Protein AF-A0A933AFN7-F1 (afdb_monomer)

Solvent-accessible surface area (backbone atoms only — not comparable to full-atom values): 13916 Å² total; per-residue (Å²): 137,84,86,84,88,81,89,85,80,85,85,84,83,84,82,80,85,86,78,83,84,84,87,84,83,85,86,87,84,86,86,87,83,84,88,80,88,85,84,89,87,86,82,87,82,95,72,94,73,87,73,77,78,77,82,65,82,78,75,71,77,79,76,74,72,55,38,38,39,37,36,29,32,80,85,44,84,63,39,59,57,43,44,66,72,29,51,50,50,30,42,58,68,83,62,49,88,61,58,75,46,81,44,48,41,75,41,67,70,45,34,56,50,49,53,51,54,38,38,73,68,50,50,75,73,43,57,80,88,39,31,74,84,60,33,71,88,77,50,58,26,38,38,37,40,55,60,100,26,39,38,38,39,32,32,53,61,54,38,63,58,54,38,51,59,59,68,49,93,80,68,56,65,34,35,39,39,37,18,76,57,80,71,80,81,63,62,46,36,35,40,35,61,86,48,75,67,69,46,77,41,52,56,86,56,52,63,70,59,53,52,52,51,52,65,63,66,108

pLDDT: mean 73.27, std 20.33, range [34.03, 97.94]

Structure (mmCIF, N/CA/C/O backbone):
data_AF-A0A933AFN7-F1
#
_entry.id   AF-A0A933AFN7-F1
#
loop_
_atom_site.group_PDB
_atom_site.id
_atom_site.type_symbol
_atom_site.label_atom_id
_atom_site.label_alt_id
_atom_site.label_comp_id
_atom_site.label_asym_id
_atom_site.label_entity_id
_atom_site.label_seq_id
_atom_site.pdbx_PDB_ins_code
_atom_site.Cartn_x
_atom_site.Cartn_y
_atom_site.Cartn_z
_atom_site.occupancy
_atom_site.B_iso_or_equiv
_atom_site.auth_seq_id
_atom_site.auth_comp_id
_atom_site.auth_asym_id
_atom_site.auth_atom_id
_atom_site.pdbx_PDB_model_num
ATOM 1 N N . MET A 1 1 ? 37.008 -36.004 -25.591 1.00 47.09 1 MET A N 1
ATOM 2 C CA . MET A 1 1 ? 36.179 -34.997 -26.290 1.00 47.09 1 MET A CA 1
ATOM 3 C C . MET A 1 1 ? 36.196 -33.723 -25.454 1.00 47.09 1 MET A C 1
ATOM 5 O O . MET A 1 1 ? 35.930 -33.845 -24.265 1.00 47.09 1 MET A O 1
ATOM 9 N N . PRO A 1 2 ? 36.615 -32.569 -26.001 1.00 54.00 2 PRO A N 1
ATOM 10 C CA . PRO A 1 2 ? 36.824 -31.339 -25.232 1.00 54.00 2 PRO A CA 1
ATOM 11 C C . PRO A 1 2 ? 35.529 -30.531 -25.026 1.00 54.00 2 PRO A C 1
ATOM 13 O O . PRO A 1 2 ? 34.664 -30.506 -25.900 1.00 54.00 2 PRO A O 1
ATOM 16 N N . GLU A 1 3 ? 35.430 -29.858 -23.875 1.00 45.50 3 GLU A N 1
ATOM 17 C CA . GLU A 1 3 ? 34.427 -28.829 -23.557 1.00 45.50 3 GLU A CA 1
ATOM 18 C C . GLU A 1 3 ? 34.515 -27.618 -24.502 1.00 45.50 3 GLU A C 1
ATOM 20 O O . GLU A 1 3 ? 35.624 -27.165 -24.807 1.00 45.50 3 GLU A O 1
ATOM 25 N N . PRO A 1 4 ? 33.387 -26.969 -24.837 1.00 64.94 4 PRO A N 1
ATOM 26 C CA . PRO A 1 4 ? 33.406 -25.597 -25.311 1.00 64.94 4 PRO A CA 1
ATOM 27 C C . PRO A 1 4 ? 33.069 -24.611 -24.180 1.00 64.94 4 PRO A C 1
ATOM 29 O O . PRO A 1 4 ? 31.928 -24.483 -23.740 1.00 64.94 4 PRO A O 1
ATOM 32 N N . ARG A 1 5 ? 34.087 -23.844 -23.769 1.00 54.47 5 ARG A N 1
ATOM 33 C CA . ARG A 1 5 ? 33.931 -22.549 -23.090 1.00 54.47 5 ARG A CA 1
ATOM 34 C C . ARG A 1 5 ? 33.386 -21.532 -24.093 1.00 54.47 5 ARG A C 1
ATOM 36 O O . ARG A 1 5 ? 34.030 -21.271 -25.106 1.00 54.47 5 ARG A O 1
ATOM 43 N N . GLY A 1 6 ? 32.245 -20.922 -23.787 1.00 49.53 6 GLY A N 1
ATOM 44 C CA . GLY A 1 6 ? 31.663 -19.826 -24.564 1.00 49.53 6 GLY A CA 1
ATOM 45 C C . GLY A 1 6 ? 31.439 -18.595 -23.696 1.00 49.53 6 GLY A C 1
ATOM 46 O O . GLY A 1 6 ? 30.391 -18.446 -23.076 1.00 49.53 6 GLY A O 1
ATOM 47 N N . HIS A 1 7 ? 32.431 -17.707 -23.652 1.00 45.12 7 HIS A N 1
ATOM 48 C CA . HIS A 1 7 ? 32.288 -16.352 -23.130 1.00 45.12 7 HIS A CA 1
ATOM 49 C C . HIS A 1 7 ? 31.538 -15.487 -24.154 1.00 45.12 7 HIS A C 1
ATOM 51 O O . HIS A 1 7 ? 32.069 -15.235 -25.230 1.00 45.12 7 HIS A O 1
ATOM 57 N N . HIS A 1 8 ? 30.372 -14.942 -23.800 1.00 49.88 8 HIS A N 1
ATOM 58 C CA . HIS A 1 8 ? 29.826 -13.770 -24.490 1.00 49.88 8 HIS A CA 1
ATOM 59 C C . HIS A 1 8 ? 29.463 -12.681 -23.484 1.00 49.88 8 HIS A C 1
ATOM 61 O O . HIS A 1 8 ? 28.444 -12.710 -22.799 1.00 49.88 8 HIS A O 1
ATOM 67 N N . ARG A 1 9 ? 30.373 -11.709 -23.396 1.00 43.19 9 ARG A N 1
ATOM 68 C CA . ARG A 1 9 ? 30.245 -10.464 -22.649 1.00 43.19 9 ARG A CA 1
ATOM 69 C C . ARG A 1 9 ? 29.801 -9.35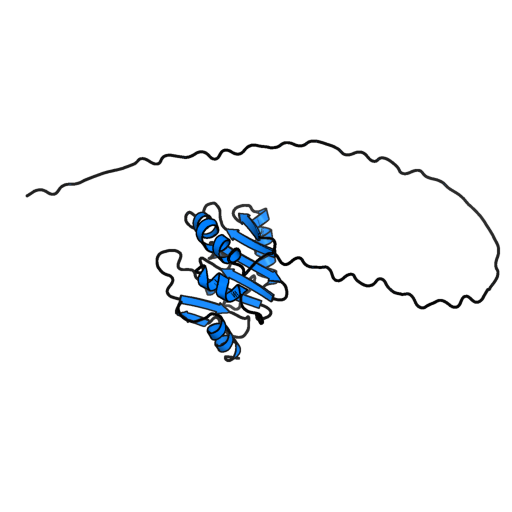8 -23.610 1.00 43.19 9 ARG A C 1
ATOM 71 O O . ARG A 1 9 ? 30.427 -9.166 -24.643 1.00 43.19 9 ARG A O 1
ATOM 78 N N . ALA A 1 10 ? 28.809 -8.597 -23.149 1.00 44.41 10 ALA A N 1
ATOM 79 C CA . ALA A 1 10 ? 28.455 -7.220 -23.502 1.00 44.41 10 ALA A CA 1
ATOM 80 C C . ALA A 1 10 ? 27.879 -6.916 -24.897 1.00 44.41 10 ALA A C 1
ATOM 82 O O . ALA A 1 10 ? 28.557 -7.021 -25.907 1.00 44.41 10 ALA A O 1
ATOM 83 N N . GLN A 1 11 ? 26.688 -6.306 -24.892 1.00 45.75 11 GLN A N 1
ATOM 84 C CA . GLN A 1 11 ? 26.502 -4.933 -25.380 1.00 45.75 11 GLN A CA 1
ATOM 85 C C . GLN A 1 11 ? 25.247 -4.317 -24.735 1.00 45.75 11 GLN A C 1
ATOM 87 O O . GLN A 1 11 ? 24.115 -4.608 -25.109 1.00 45.75 11 GLN A O 1
ATOM 92 N N . ARG A 1 12 ? 25.453 -3.455 -23.731 1.00 42.41 12 ARG A N 1
ATOM 93 C CA . ARG A 1 12 ? 24.415 -2.571 -23.182 1.00 42.41 12 ARG A CA 1
ATOM 94 C C . ARG A 1 12 ? 24.340 -1.327 -24.070 1.00 42.41 12 ARG A C 1
ATOM 96 O O . ARG A 1 12 ? 25.269 -0.525 -24.067 1.00 42.41 12 ARG A O 1
ATOM 103 N N . LYS A 1 13 ? 23.247 -1.154 -24.818 1.00 47.12 13 LYS A N 1
ATOM 104 C CA . LYS A 1 13 ? 22.911 0.133 -25.443 1.00 47.12 13 LYS A CA 1
ATOM 105 C C . LYS A 1 13 ? 22.298 1.037 -24.374 1.00 47.12 13 LYS A C 1
ATOM 107 O O . LYS A 1 13 ? 21.210 0.769 -23.879 1.00 47.12 13 LYS A O 1
ATOM 112 N N . ALA A 1 14 ? 23.031 2.080 -23.997 1.00 39.72 14 ALA A N 1
ATOM 113 C CA . ALA A 1 14 ? 22.558 3.130 -23.109 1.00 39.72 14 ALA A CA 1
ATOM 114 C C . ALA A 1 14 ? 21.683 4.117 -23.897 1.00 39.72 14 ALA A C 1
ATOM 116 O O . ALA A 1 14 ? 22.186 4.920 -24.683 1.00 39.72 14 ALA A O 1
ATOM 117 N N . SER A 1 15 ? 20.372 4.054 -23.685 1.00 49.81 15 SER A N 1
ATOM 118 C CA . SER A 1 15 ? 19.413 5.051 -24.164 1.00 49.81 15 SER A CA 1
ATOM 119 C C . SER A 1 15 ? 19.421 6.240 -23.201 1.00 49.81 15 SER A C 1
ATOM 121 O O . SER A 1 15 ? 19.072 6.100 -22.032 1.00 49.81 15 SER A O 1
ATOM 123 N N . ARG A 1 16 ? 19.856 7.412 -23.668 1.00 53.62 16 ARG A N 1
ATOM 124 C CA . ARG A 1 16 ? 19.818 8.666 -22.896 1.00 53.62 16 ARG A CA 1
ATOM 125 C C . ARG A 1 16 ? 18.377 9.199 -22.813 1.00 53.62 16 ARG A C 1
ATOM 127 O O . ARG A 1 16 ? 17.727 9.255 -23.856 1.00 53.62 16 ARG A O 1
ATOM 134 N N . PRO A 1 17 ? 17.886 9.660 -21.648 1.00 50.66 17 PRO A N 1
ATOM 135 C CA . PRO A 1 17 ? 16.580 10.300 -21.565 1.00 50.66 17 PRO A CA 1
ATOM 136 C C . PRO A 1 17 ? 16.632 11.767 -22.023 1.00 50.66 17 PRO A C 1
ATOM 138 O O . PRO A 1 17 ? 17.478 12.560 -21.606 1.00 50.66 17 PRO A O 1
ATOM 141 N N . PHE A 1 18 ? 15.687 12.108 -22.895 1.00 45.88 18 PHE A N 1
ATOM 142 C CA . PHE A 1 18 ? 15.454 13.424 -23.480 1.00 45.88 18 P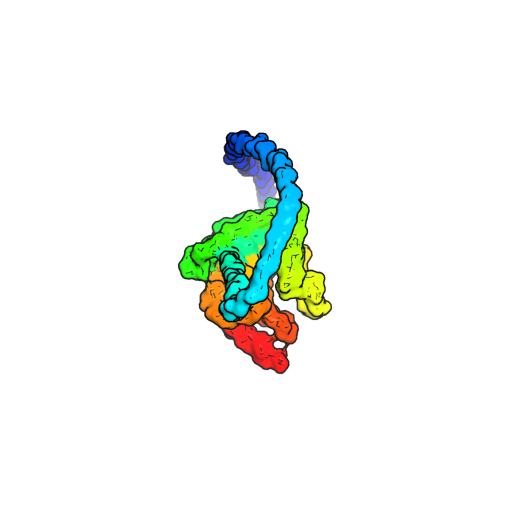HE A CA 1
ATOM 143 C C . PHE A 1 18 ? 14.559 14.256 -22.549 1.00 45.88 18 PHE A C 1
ATOM 145 O O . PHE A 1 18 ? 13.337 14.206 -22.642 1.00 45.88 18 PHE A O 1
ATOM 152 N N . TRP A 1 19 ? 15.158 15.019 -21.633 1.00 44.53 19 TRP A N 1
ATOM 153 C CA . TRP A 1 19 ? 14.429 15.983 -20.802 1.00 44.53 19 TRP A CA 1
ATOM 154 C C . TRP A 1 19 ? 14.509 17.378 -21.429 1.00 44.53 19 TRP A C 1
ATOM 156 O O . TRP A 1 19 ? 15.542 18.047 -21.361 1.00 44.53 19 TRP A O 1
ATOM 166 N N . LYS A 1 20 ? 13.409 17.838 -22.036 1.00 48.28 20 LYS A N 1
ATOM 167 C CA . LYS A 1 20 ? 13.226 19.253 -22.380 1.00 48.28 20 LYS A CA 1
ATOM 168 C C . LYS A 1 20 ? 12.843 20.029 -21.119 1.00 48.28 20 LYS A C 1
ATOM 170 O O . LYS A 1 20 ? 11.804 19.782 -20.518 1.00 48.28 20 LYS A O 1
ATOM 175 N N . ARG A 1 21 ? 13.694 20.987 -20.748 1.00 43.69 21 ARG A N 1
ATOM 176 C CA . ARG A 1 21 ? 13.416 22.041 -19.766 1.00 43.69 21 ARG A CA 1
ATOM 177 C C . ARG A 1 21 ? 12.426 23.041 -20.371 1.00 43.69 21 ARG A C 1
ATOM 179 O O . ARG A 1 21 ? 12.723 23.607 -21.420 1.00 43.69 21 ARG A O 1
ATOM 186 N N . ALA A 1 22 ? 11.309 23.296 -19.698 1.00 43.97 22 ALA A N 1
ATOM 187 C CA . ALA A 1 22 ? 10.492 24.482 -19.931 1.00 43.97 22 ALA A CA 1
ATOM 188 C C . ALA A 1 22 ? 10.731 25.464 -18.778 1.00 43.97 22 ALA A C 1
ATOM 190 O O . ALA A 1 22 ? 10.406 25.193 -17.626 1.00 43.97 22 ALA A O 1
ATOM 191 N N . LEU A 1 23 ? 11.376 26.578 -19.116 1.00 42.16 23 LEU A N 1
ATOM 192 C CA . LEU A 1 23 ? 11.550 27.760 -18.283 1.00 42.16 23 LEU A CA 1
ATOM 193 C C . LEU A 1 23 ? 10.314 28.643 -18.510 1.00 42.16 23 LEU A C 1
ATOM 195 O O . LEU A 1 23 ? 10.061 29.010 -19.657 1.00 42.16 23 LEU A O 1
ATOM 199 N N . VAL A 1 24 ? 9.587 29.035 -17.465 1.00 42.03 24 VAL A N 1
ATOM 200 C CA . VAL A 1 24 ? 8.684 30.195 -17.536 1.00 42.03 24 VAL A CA 1
ATOM 201 C C . VAL A 1 24 ? 8.998 31.123 -16.369 1.00 42.03 24 VAL A C 1
ATOM 203 O O . VAL A 1 24 ? 9.059 30.715 -15.212 1.00 42.03 24 VAL A O 1
ATOM 206 N N . ARG A 1 25 ? 9.293 32.367 -16.744 1.00 41.56 25 ARG A N 1
ATOM 207 C CA . ARG A 1 25 ? 9.625 33.526 -15.914 1.00 41.56 25 ARG A CA 1
ATOM 208 C C . ARG A 1 25 ? 8.358 34.310 -15.559 1.00 41.56 25 ARG A C 1
ATOM 210 O O . ARG A 1 25 ? 7.460 34.397 -16.387 1.00 41.56 25 ARG A O 1
ATOM 217 N N . GLY A 1 26 ? 8.436 35.036 -14.441 1.00 34.28 26 GLY A N 1
ATOM 218 C CA . GLY A 1 26 ? 7.694 36.279 -14.181 1.00 34.28 26 GLY A CA 1
ATOM 219 C C . GLY A 1 26 ? 6.438 36.086 -13.328 1.00 34.28 26 GLY A C 1
ATOM 220 O O . GLY A 1 26 ? 5.701 35.138 -13.530 1.00 34.28 26 GLY A O 1
ATOM 221 N N . GLY A 1 27 ? 6.124 36.924 -12.347 1.00 34.81 27 GLY A N 1
ATOM 222 C CA . GLY A 1 27 ? 6.766 38.134 -11.851 1.00 34.81 27 GLY A CA 1
ATOM 223 C C . GLY A 1 27 ? 6.114 38.512 -10.516 1.00 34.81 27 GLY A C 1
ATOM 224 O O . GLY A 1 27 ? 4.956 38.184 -10.272 1.00 34.81 27 GLY A O 1
ATOM 225 N N . ALA A 1 28 ? 6.877 39.165 -9.646 1.00 40.78 28 ALA A N 1
ATOM 226 C CA . ALA A 1 28 ? 6.403 39.700 -8.378 1.00 40.78 28 ALA A CA 1
ATOM 227 C C . ALA A 1 28 ? 6.419 41.227 -8.456 1.00 40.78 28 ALA A C 1
ATOM 229 O O . ALA A 1 28 ? 7.463 41.799 -8.761 1.00 40.78 28 ALA A O 1
ATOM 230 N N . ALA A 1 29 ? 5.284 41.863 -8.171 1.00 43.09 29 ALA A N 1
ATOM 231 C CA . ALA A 1 29 ? 5.200 43.221 -7.641 1.00 43.09 29 ALA A CA 1
ATOM 232 C C . ALA A 1 29 ? 3.741 43.522 -7.279 1.00 43.09 29 ALA A C 1
ATOM 234 O O . ALA A 1 29 ? 2.924 43.708 -8.170 1.00 43.09 29 ALA A O 1
ATOM 235 N N . PHE A 1 30 ? 3.431 43.629 -5.988 1.00 39.97 30 PHE A N 1
ATOM 236 C CA . PHE A 1 30 ? 2.368 44.522 -5.531 1.00 39.97 30 PHE A CA 1
ATOM 237 C C . PHE A 1 30 ? 2.845 45.230 -4.266 1.00 39.97 30 PHE A C 1
ATOM 239 O O . PHE A 1 30 ? 2.963 44.649 -3.190 1.00 39.97 30 PHE A O 1
ATOM 246 N N . LEU A 1 31 ? 3.192 46.498 -4.473 1.00 44.88 31 LEU A N 1
ATOM 247 C CA . LEU A 1 31 ? 3.443 47.520 -3.473 1.00 44.88 31 LEU A CA 1
ATOM 248 C C . LEU A 1 31 ? 2.107 48.246 -3.265 1.00 44.88 31 LEU A C 1
ATOM 250 O O . LEU A 1 31 ? 1.508 48.685 -4.246 1.00 44.88 31 LEU A O 1
ATOM 254 N N . GLY A 1 32 ? 1.632 48.386 -2.030 1.00 35.25 32 GLY A N 1
ATOM 255 C CA . GLY A 1 32 ? 0.422 49.167 -1.778 1.00 35.25 32 GLY A CA 1
ATOM 256 C C . GLY A 1 32 ? -0.086 49.059 -0.350 1.00 35.25 32 GLY A C 1
ATOM 257 O O . GLY A 1 32 ? -1.037 48.333 -0.092 1.00 35.25 32 GLY A O 1
ATOM 258 N N . ILE A 1 33 ? 0.519 49.807 0.572 1.00 41.78 33 ILE A N 1
ATOM 259 C CA . ILE A 1 33 ? -0.134 50.173 1.833 1.00 41.78 33 ILE A CA 1
ATOM 260 C C . ILE A 1 33 ? -0.147 51.697 1.886 1.00 41.78 33 ILE A C 1
ATOM 262 O O . ILE A 1 33 ? 0.897 52.332 2.027 1.00 41.78 33 ILE A O 1
ATOM 266 N N . ALA A 1 34 ? -1.339 52.267 1.729 1.00 43.94 34 ALA A N 1
ATOM 267 C CA . ALA A 1 34 ? -1.622 53.663 2.011 1.00 43.94 34 ALA A CA 1
ATOM 268 C C . ALA A 1 34 ? -2.183 53.778 3.433 1.00 43.94 34 ALA A C 1
ATOM 270 O O . ALA A 1 34 ? -3.091 53.048 3.825 1.00 43.94 34 ALA A O 1
ATOM 271 N N . VAL A 1 35 ? -1.612 54.710 4.188 1.00 45.50 35 VAL A N 1
ATOM 272 C CA . VAL A 1 35 ? -2.083 55.175 5.492 1.00 45.50 35 VAL A CA 1
ATOM 273 C C . VAL A 1 35 ? -3.162 56.230 5.262 1.00 45.50 35 VAL A C 1
ATOM 275 O O . VAL A 1 35 ? -2.919 57.181 4.523 1.00 45.50 35 VAL A O 1
ATOM 278 N N . VAL A 1 36 ? -4.304 56.124 5.945 1.00 50.50 36 VAL A N 1
ATOM 279 C CA . VAL A 1 36 ? -5.173 57.279 6.216 1.00 50.50 36 VAL A CA 1
ATOM 280 C C . VAL A 1 36 ? -5.600 57.242 7.679 1.00 50.50 36 VAL A C 1
ATOM 282 O O . VAL A 1 36 ? -6.240 56.302 8.144 1.00 50.50 36 VAL A O 1
ATOM 285 N N . ALA A 1 37 ? -5.193 58.288 8.391 1.00 47.12 37 ALA A N 1
ATOM 286 C CA . ALA A 1 37 ? -5.642 58.649 9.723 1.00 47.12 37 ALA A CA 1
ATOM 287 C C . ALA A 1 37 ? -7.025 59.323 9.668 1.00 47.12 37 ALA A C 1
ATOM 289 O O . ALA A 1 37 ? -7.336 60.024 8.707 1.00 47.12 37 ALA A O 1
ATOM 290 N N . GLY A 1 38 ? -7.817 59.186 10.731 1.00 36.97 38 GLY A N 1
ATOM 291 C CA . GLY A 1 38 ? -9.060 59.938 10.907 1.00 36.97 38 GLY A CA 1
ATOM 292 C C . GLY A 1 38 ? -9.623 59.771 12.314 1.00 36.97 38 GLY A C 1
ATOM 293 O O . GLY A 1 38 ? -10.076 58.696 12.685 1.00 36.97 38 GLY A O 1
ATOM 294 N N . LEU A 1 39 ? -9.528 60.841 13.097 1.00 47.72 39 LEU A N 1
ATOM 295 C CA . LEU A 1 39 ? -9.905 60.969 14.503 1.00 47.72 39 LEU A CA 1
ATOM 296 C C . LEU A 1 39 ? -11.391 61.380 14.681 1.00 47.72 39 LEU A C 1
ATOM 298 O O . LEU A 1 39 ? -11.913 62.137 13.872 1.00 47.72 39 LEU A O 1
ATOM 302 N N . ILE A 1 40 ? -11.945 61.029 15.857 1.00 47.25 40 ILE A N 1
ATOM 303 C CA . ILE A 1 40 ? -12.831 61.843 16.735 1.00 47.25 40 ILE A CA 1
ATOM 304 C C . ILE A 1 40 ? -14.388 61.828 16.563 1.00 47.25 40 ILE A C 1
ATOM 306 O O . ILE A 1 40 ? -14.951 62.329 15.602 1.00 47.25 40 ILE A O 1
ATOM 310 N N . TRP A 1 41 ? -15.017 61.393 17.679 1.00 40.06 41 TRP A N 1
ATOM 311 C CA . TRP A 1 41 ? -16.230 61.841 18.421 1.00 40.06 41 TRP A CA 1
ATOM 312 C C . TRP A 1 41 ? -17.696 61.436 18.134 1.00 40.06 41 TRP A C 1
ATOM 314 O O . TRP A 1 41 ? -18.248 61.650 17.066 1.00 40.06 41 TRP A O 1
ATOM 324 N N . ALA A 1 42 ? -18.323 61.119 19.286 1.00 42.47 42 ALA A N 1
ATOM 325 C CA . ALA A 1 42 ? -19.655 61.468 19.809 1.00 42.47 42 ALA A CA 1
ATOM 326 C C . ALA A 1 42 ? -20.933 60.735 19.369 1.00 42.47 42 ALA A C 1
ATOM 328 O O . ALA A 1 42 ? -21.313 60.707 18.210 1.00 42.47 42 ALA A O 1
ATOM 329 N N . GLY A 1 43 ? -21.696 60.335 20.401 1.00 34.03 43 GLY A N 1
ATOM 330 C CA . GLY A 1 43 ? -23.161 60.404 20.385 1.00 34.03 43 GLY A CA 1
ATOM 331 C C . GLY A 1 43 ? -23.903 59.067 20.449 1.00 34.03 43 GLY A C 1
ATOM 332 O O . GLY A 1 43 ? -24.059 58.385 19.450 1.00 34.03 43 GLY A O 1
ATOM 333 N N . ARG A 1 44 ? -24.427 58.736 21.636 1.00 43.00 44 ARG A N 1
ATOM 334 C CA . ARG A 1 44 ? -25.444 57.690 21.910 1.00 43.00 44 ARG A CA 1
ATOM 335 C C . ARG A 1 44 ? -26.746 57.972 21.116 1.00 43.00 44 ARG A C 1
ATOM 337 O O . ARG A 1 44 ? -27.038 59.148 20.915 1.00 43.00 44 ARG A O 1
ATOM 344 N N . PRO A 1 45 ? -27.592 56.969 20.788 1.00 52.78 45 PRO A N 1
ATOM 345 C CA . PRO A 1 45 ? -28.488 56.413 21.806 1.00 52.78 45 PRO A CA 1
ATOM 346 C C . PRO A 1 45 ? -28.710 54.890 21.743 1.00 52.78 45 PRO A C 1
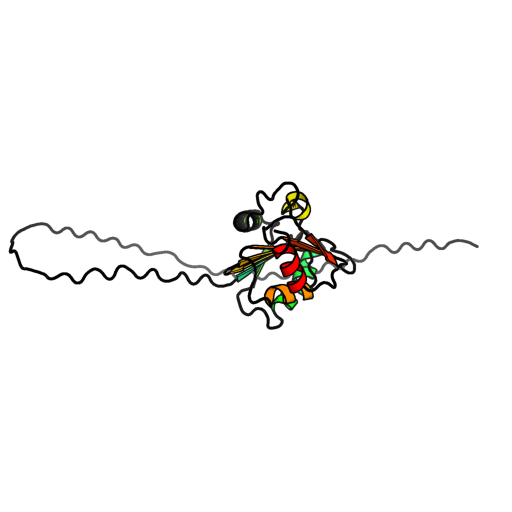ATOM 348 O O . PRO A 1 45 ? -28.371 54.192 20.798 1.00 52.78 45 PRO A O 1
ATOM 351 N N . ARG A 1 46 ? -29.276 54.402 22.848 1.00 54.50 46 ARG A N 1
ATOM 352 C CA . ARG A 1 46 ? -29.721 53.038 23.134 1.00 54.50 46 ARG A CA 1
ATOM 353 C C . ARG A 1 46 ? -30.954 52.733 22.266 1.00 54.50 46 ARG A C 1
ATOM 355 O O . ARG A 1 46 ? -31.981 53.371 22.465 1.00 54.50 46 ARG A O 1
ATOM 362 N N . GLY A 1 47 ? -30.830 51.788 21.337 1.00 40.19 47 GLY A N 1
ATOM 363 C CA . GLY A 1 47 ? -31.929 51.209 20.564 1.00 40.19 47 GLY A CA 1
ATOM 364 C C . GLY A 1 47 ? -31.828 49.687 20.617 1.00 40.19 47 GLY A C 1
ATOM 365 O O . GLY A 1 47 ? -30.740 49.137 20.461 1.00 40.19 47 GLY A O 1
ATOM 366 N N . GLU A 1 48 ? -32.936 49.035 20.949 1.00 52.59 48 GLU A N 1
ATOM 367 C CA . GLU A 1 48 ? -33.120 47.586 20.911 1.00 52.59 48 GLU A CA 1
ATOM 368 C C . GLU A 1 48 ? -32.864 47.046 19.500 1.00 52.59 48 GLU A C 1
ATOM 370 O O . GLU A 1 48 ? -33.676 47.249 18.606 1.00 52.59 48 GLU A O 1
ATOM 375 N N . ASP A 1 49 ? -31.751 46.332 19.326 1.00 43.06 49 ASP A N 1
ATOM 376 C CA . ASP A 1 49 ? -31.513 45.482 18.162 1.00 43.06 49 ASP A CA 1
ATOM 377 C C . ASP A 1 49 ? -31.643 44.020 18.590 1.00 43.06 49 ASP A C 1
ATOM 379 O O . ASP A 1 49 ? -30.797 43.452 19.293 1.00 43.06 49 ASP A O 1
ATOM 383 N N . THR A 1 50 ? -32.736 43.400 18.157 1.00 49.31 50 THR A N 1
ATOM 384 C CA . THR A 1 50 ? -32.915 41.951 18.130 1.00 49.31 50 THR A CA 1
ATOM 385 C C . THR A 1 50 ? -31.851 41.346 17.218 1.00 49.31 50 THR A C 1
ATOM 387 O O . THR A 1 50 ? -32.016 41.301 16.000 1.00 49.31 50 THR A O 1
ATOM 390 N N . ARG A 1 51 ? -30.739 40.891 17.802 1.00 44.28 51 ARG A N 1
ATOM 391 C CA . ARG A 1 51 ? -29.720 40.107 17.096 1.00 44.28 51 ARG A CA 1
ATOM 392 C C . ARG A 1 51 ? -30.341 38.791 16.612 1.00 44.28 51 ARG A C 1
ATOM 394 O O . ARG A 1 51 ? -30.791 38.012 17.456 1.00 44.28 51 ARG A O 1
ATOM 401 N N . PRO A 1 52 ? -30.333 38.483 15.304 1.00 47.66 52 PRO A N 1
ATOM 402 C CA . PRO A 1 52 ? -30.373 37.097 14.876 1.00 47.66 52 PRO A CA 1
ATOM 403 C C . PRO A 1 52 ? -29.105 36.439 15.421 1.00 47.66 52 PRO A C 1
ATOM 405 O O . PRO A 1 52 ? -28.009 36.968 15.244 1.00 47.66 52 PRO A O 1
ATOM 408 N N . LEU A 1 53 ? -29.272 35.328 16.135 1.00 57.38 53 LEU A N 1
ATOM 409 C CA . LEU A 1 53 ? -28.165 34.485 16.563 1.00 57.38 53 LEU A CA 1
ATOM 410 C C . LEU A 1 53 ? -27.282 34.182 15.355 1.00 57.38 53 LEU A C 1
ATOM 412 O O . LEU A 1 53 ? -27.771 33.749 14.310 1.00 57.38 53 LEU A O 1
ATOM 416 N N . ASP A 1 54 ? -25.998 34.457 15.538 1.00 43.75 54 ASP A N 1
ATOM 417 C CA . ASP A 1 54 ? -24.924 34.220 14.597 1.00 43.75 54 ASP A CA 1
ATOM 418 C C . ASP A 1 54 ? -25.095 32.864 13.903 1.00 43.75 54 ASP A C 1
ATOM 420 O O . ASP A 1 54 ? -24.966 31.799 14.515 1.00 43.75 54 ASP A O 1
ATOM 424 N N . ALA A 1 55 ? -25.344 32.901 12.593 1.00 51.97 55 ALA A N 1
ATOM 425 C CA . ALA A 1 55 ? -24.952 31.809 11.722 1.00 51.97 55 ALA A CA 1
ATOM 426 C C . ALA A 1 55 ? -23.421 31.780 11.754 1.00 51.97 55 ALA A C 1
ATOM 428 O O . ALA A 1 55 ? -22.750 32.483 10.996 1.00 51.97 55 ALA A O 1
ATOM 429 N N . GLY A 1 56 ? -22.874 31.026 12.711 1.00 44.91 56 GLY A N 1
ATOM 430 C CA . GLY A 1 56 ? -21.452 30.733 12.764 1.00 44.91 56 GLY A CA 1
ATOM 431 C C . GLY A 1 56 ? -20.988 30.212 11.401 1.00 44.91 56 GLY A C 1
ATOM 432 O O . GLY A 1 56 ? -21.783 29.602 10.680 1.00 44.91 56 GLY A O 1
ATOM 433 N N . PRO A 1 57 ? -19.730 30.464 11.010 1.00 43.41 57 PRO A N 1
ATOM 434 C CA . PRO A 1 57 ? -19.222 29.983 9.739 1.00 43.41 57 PRO A CA 1
ATOM 435 C C . PRO A 1 57 ? -19.413 28.468 9.684 1.00 43.41 57 PRO A C 1
ATOM 437 O O . PRO A 1 57 ? -18.805 27.725 10.455 1.00 43.41 57 PRO A O 1
ATOM 440 N N . THR A 1 58 ? -20.283 28.022 8.777 1.00 46.47 58 THR A N 1
ATOM 441 C CA . THR A 1 58 ? -20.357 26.630 8.353 1.00 46.47 58 THR A CA 1
ATOM 442 C C . THR A 1 58 ? -18.946 26.245 7.943 1.00 46.47 58 THR A C 1
ATOM 444 O O . THR A 1 58 ? -18.444 26.722 6.924 1.00 46.47 58 THR A O 1
ATOM 447 N N . LEU A 1 59 ? -18.281 25.442 8.776 1.00 42.62 59 LEU A N 1
ATOM 448 C CA . LEU A 1 59 ? -17.025 24.799 8.430 1.00 42.62 59 LEU A CA 1
ATOM 449 C C . LEU A 1 59 ? -17.300 24.013 7.154 1.00 42.62 59 LEU A C 1
ATOM 451 O O . LEU A 1 59 ? -17.952 22.970 7.183 1.00 42.62 59 LEU A O 1
ATOM 455 N N . ALA A 1 60 ? -16.865 24.569 6.026 1.00 37.78 60 ALA A N 1
ATOM 456 C CA . ALA A 1 60 ? -16.820 23.857 4.771 1.00 37.78 60 ALA A CA 1
ATOM 457 C C . ALA A 1 60 ? -16.089 22.546 5.055 1.00 37.78 60 ALA A C 1
ATOM 459 O O . ALA A 1 60 ? -14.940 22.561 5.507 1.00 37.78 60 ALA A O 1
ATOM 460 N N . ALA A 1 61 ? -16.785 21.425 4.862 1.00 42.94 61 ALA A N 1
ATOM 461 C CA . ALA A 1 61 ? -16.158 20.121 4.845 1.00 42.94 61 ALA A CA 1
ATOM 462 C C . ALA A 1 61 ? -14.988 20.228 3.867 1.00 42.94 61 ALA A C 1
ATOM 464 O O . ALA A 1 61 ? -15.193 20.455 2.674 1.00 42.94 61 ALA A O 1
ATOM 465 N N . SER A 1 62 ? -13.766 20.180 4.399 1.00 39.59 62 SER A N 1
ATOM 466 C CA . SER A 1 62 ? -12.560 20.139 3.589 1.00 39.59 62 SER A CA 1
ATOM 467 C C . SER A 1 62 ? -12.690 18.886 2.738 1.00 39.59 62 SER A C 1
ATOM 469 O O . SER A 1 62 ? -12.590 17.774 3.258 1.00 39.59 62 SER A O 1
ATOM 471 N N . GLY A 1 63 ? -13.048 19.066 1.467 1.00 41.03 63 GLY A N 1
ATOM 472 C CA . GLY A 1 63 ? -13.128 17.996 0.490 1.00 41.03 63 GLY A CA 1
ATOM 473 C C . GLY A 1 63 ? -11.720 17.475 0.277 1.00 41.03 63 GLY A C 1
ATOM 474 O O . GLY A 1 63 ? -11.016 17.949 -0.611 1.00 41.03 63 GLY A O 1
ATOM 475 N N . ALA A 1 64 ? -11.283 16.569 1.149 1.00 52.53 64 ALA A N 1
ATOM 476 C CA . ALA A 1 64 ? -10.056 15.826 0.966 1.00 52.53 64 ALA A CA 1
ATOM 477 C C . ALA A 1 64 ? -10.227 15.071 -0.349 1.00 52.53 64 ALA A C 1
ATOM 479 O O . ALA A 1 64 ? -11.059 14.180 -0.448 1.00 52.53 64 ALA A O 1
ATOM 480 N N . SER A 1 65 ? -9.527 15.507 -1.388 1.00 57.19 65 SER A N 1
ATOM 481 C CA . SER A 1 65 ? -9.531 14.811 -2.662 1.00 57.19 65 SER A CA 1
ATOM 482 C C . SER A 1 65 ? -8.873 13.449 -2.468 1.00 57.19 65 SER A C 1
ATOM 484 O O . SER A 1 65 ? -7.691 13.403 -2.121 1.00 57.19 65 SER A O 1
ATOM 486 N N . THR A 1 66 ? -9.612 12.371 -2.719 1.00 77.94 66 THR A N 1
ATOM 487 C CA . THR A 1 66 ? -9.108 10.995 -2.774 1.00 77.94 66 THR A CA 1
ATOM 488 C C . THR A 1 66 ? -7.886 10.958 -3.681 1.00 77.94 66 THR A C 1
ATOM 490 O O . THR A 1 66 ? -8.002 11.197 -4.884 1.00 77.94 66 THR A O 1
ATOM 493 N N . SER A 1 67 ? -6.710 10.647 -3.149 1.00 87.12 67 SER A N 1
ATOM 494 C CA . SER A 1 67 ? -5.501 10.475 -3.955 1.00 87.12 67 SER A CA 1
ATOM 495 C C . SER A 1 67 ? -4.832 9.142 -3.661 1.00 87.12 67 SER A C 1
ATOM 497 O O . SER A 1 67 ? -4.798 8.658 -2.525 1.00 87.12 67 SER A O 1
ATOM 499 N N . VAL A 1 68 ? -4.275 8.548 -4.716 1.00 90.75 68 VAL A N 1
ATOM 500 C CA . VAL A 1 68 ? -3.340 7.431 -4.598 1.00 90.75 68 VAL A CA 1
ATOM 501 C C . VAL A 1 68 ? -1.936 7.974 -4.782 1.00 90.75 68 VAL A C 1
ATOM 503 O O . VAL A 1 68 ? -1.646 8.663 -5.759 1.00 90.75 68 VAL A O 1
ATOM 506 N N . HIS A 1 69 ? -1.049 7.633 -3.858 1.00 92.81 69 HIS A N 1
ATOM 507 C CA . HIS A 1 69 ? 0.360 7.981 -3.933 1.00 92.81 69 HIS A CA 1
ATOM 508 C C . HIS A 1 69 ? 1.195 6.711 -4.035 1.00 92.81 69 HIS A C 1
ATOM 510 O O . HIS A 1 69 ? 1.085 5.824 -3.193 1.00 92.81 69 HIS A O 1
ATOM 516 N N . ILE A 1 70 ? 2.045 6.626 -5.051 1.00 92.94 70 ILE A N 1
ATOM 517 C CA . ILE A 1 70 ? 2.971 5.514 -5.251 1.00 92.94 70 ILE A CA 1
ATOM 518 C C . ILE A 1 70 ? 4.377 6.023 -4.975 1.00 92.94 70 ILE A C 1
ATOM 520 O O . ILE A 1 70 ? 4.866 6.897 -5.682 1.00 92.94 70 ILE A O 1
ATOM 524 N N . TYR A 1 71 ? 5.036 5.461 -3.974 1.00 92.88 71 TYR A N 1
ATOM 525 C CA . TYR A 1 71 ? 6.426 5.734 -3.644 1.00 92.88 71 TYR A CA 1
ATOM 526 C C . TYR A 1 71 ? 7.292 4.564 -4.081 1.00 92.88 71 TYR A C 1
ATOM 528 O O . TYR A 1 71 ? 7.004 3.422 -3.732 1.00 92.88 71 TYR A O 1
ATOM 536 N N . TYR A 1 72 ? 8.368 4.838 -4.806 1.00 91.81 72 TYR A N 1
ATOM 537 C CA . TYR A 1 72 ? 9.367 3.836 -5.170 1.00 91.81 72 TYR A CA 1
ATOM 538 C C . TYR A 1 72 ? 10.771 4.438 -5.134 1.00 91.81 72 TYR A C 1
ATOM 540 O O . TYR A 1 72 ? 10.934 5.659 -5.149 1.00 91.81 72 T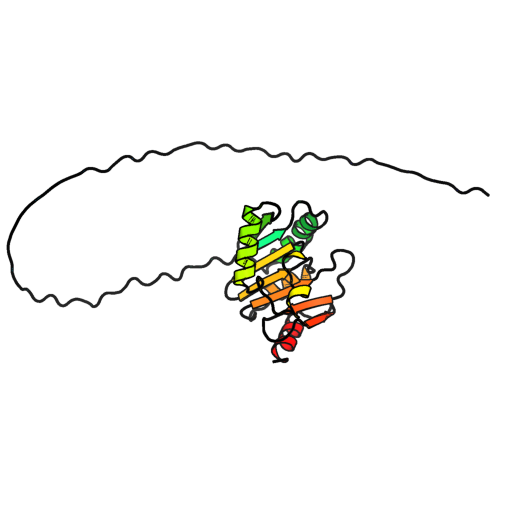YR A O 1
ATOM 548 N N . GLY A 1 73 ? 11.794 3.588 -5.078 1.00 88.81 73 GLY A N 1
ATOM 549 C CA . GLY A 1 73 ? 13.176 4.036 -5.198 1.00 88.81 73 GLY A CA 1
ATOM 550 C C . GLY A 1 73 ? 13.627 4.008 -6.656 1.00 88.81 73 GLY A C 1
ATOM 551 O O . GLY A 1 73 ? 13.674 2.933 -7.248 1.00 88.81 73 GLY A O 1
ATOM 552 N N . SER A 1 74 ? 14.013 5.140 -7.249 1.00 87.69 74 SER A N 1
ATOM 553 C CA . SER A 1 74 ? 14.484 5.166 -8.649 1.00 87.69 74 SER A CA 1
ATOM 554 C C . SER A 1 74 ? 15.793 4.405 -8.898 1.00 87.69 74 SER A C 1
ATOM 556 O O . SER A 1 74 ? 16.110 4.069 -10.039 1.00 87.69 74 SER A O 1
ATOM 558 N N . THR A 1 75 ? 16.543 4.090 -7.840 1.00 86.50 75 THR A N 1
ATOM 559 C CA . THR A 1 75 ? 17.758 3.261 -7.888 1.00 86.50 75 THR A CA 1
ATOM 560 C C . THR A 1 75 ? 17.474 1.757 -7.845 1.00 86.50 75 THR A C 1
ATOM 562 O O . THR A 1 75 ? 18.370 0.964 -8.135 1.00 86.50 75 THR A O 1
ATOM 565 N N . CYS A 1 76 ? 16.251 1.349 -7.500 1.00 86.75 76 CYS A N 1
ATOM 566 C CA . CYS A 1 76 ? 15.818 -0.043 -7.535 1.00 86.75 76 CYS A CA 1
ATOM 567 C C . CYS A 1 76 ? 15.597 -0.480 -8.986 1.00 86.75 76 CYS A C 1
ATOM 569 O O . CYS A 1 76 ? 14.905 0.198 -9.741 1.00 86.75 76 CYS A O 1
ATOM 571 N N . HIS A 1 77 ? 16.169 -1.619 -9.382 1.00 88.50 77 HIS A N 1
ATOM 572 C CA . HIS A 1 77 ? 16.074 -2.095 -10.762 1.00 88.50 77 HIS A CA 1
ATOM 573 C C . HIS A 1 77 ? 14.641 -2.479 -11.159 1.00 88.50 77 HIS A C 1
ATOM 575 O O . HIS A 1 77 ? 14.192 -2.128 -12.249 1.00 88.50 77 HIS A O 1
ATOM 581 N N . ASP A 1 78 ? 13.926 -3.153 -10.258 1.00 88.19 78 ASP A N 1
ATOM 582 C CA . ASP A 1 78 ? 12.622 -3.763 -10.544 1.00 88.19 78 ASP A CA 1
ATOM 583 C C . ASP A 1 78 ? 11.433 -2.849 -10.213 1.00 88.19 78 ASP A C 1
ATOM 585 O O . ASP A 1 78 ? 10.322 -3.052 -10.700 1.00 88.19 78 ASP A O 1
ATOM 589 N N . CYS A 1 79 ? 11.659 -1.790 -9.437 1.00 89.50 79 CYS A N 1
ATOM 590 C CA . CYS A 1 79 ? 10.588 -0.928 -8.952 1.00 89.50 79 CYS A CA 1
ATOM 591 C C . CYS A 1 79 ? 9.970 -0.034 -10.041 1.00 89.50 79 CYS A C 1
ATOM 593 O O . CYS A 1 79 ? 8.744 -0.026 -10.153 1.00 89.50 79 CYS A O 1
ATOM 595 N N . PRO A 1 80 ? 10.746 0.696 -10.875 1.00 91.62 80 PRO A N 1
ATOM 596 C CA . PRO A 1 80 ? 10.170 1.446 -11.991 1.00 91.62 80 PRO A CA 1
ATOM 597 C C . PRO A 1 80 ? 9.311 0.582 -12.936 1.00 91.62 80 PRO A C 1
ATOM 599 O O . PRO A 1 80 ? 8.158 0.956 -13.168 1.00 91.62 80 PRO A O 1
ATOM 602 N N . PRO A 1 81 ? 9.782 -0.583 -13.445 1.00 92.44 81 PRO A N 1
ATOM 603 C CA . PRO A 1 81 ? 8.953 -1.401 -14.323 1.00 92.44 81 PRO A CA 1
ATOM 604 C C . PRO A 1 81 ? 7.729 -1.968 -13.600 1.00 92.44 81 PRO A C 1
ATOM 606 O O . PRO A 1 81 ? 6.657 -1.996 -14.198 1.00 92.44 81 PRO A O 1
ATOM 609 N N . TYR A 1 82 ? 7.825 -2.337 -12.319 1.00 91.56 82 TYR A N 1
ATOM 610 C CA . TYR A 1 82 ? 6.650 -2.729 -11.537 1.00 91.56 82 TYR A CA 1
ATOM 611 C C . TYR A 1 82 ? 5.597 -1.609 -11.467 1.00 91.56 82 TYR A C 1
ATOM 613 O O . TYR A 1 82 ? 4.411 -1.846 -11.720 1.00 91.56 82 TYR A O 1
ATOM 621 N N . VAL A 1 83 ? 6.012 -0.372 -11.168 1.00 92.88 83 VAL A N 1
ATOM 622 C CA . VAL A 1 83 ? 5.091 0.771 -11.096 1.00 92.88 83 VAL A CA 1
ATOM 623 C C . VAL A 1 83 ? 4.406 0.993 -12.444 1.00 92.88 83 VAL A C 1
ATOM 625 O O . VAL A 1 83 ? 3.180 1.096 -12.501 1.00 92.88 83 VAL A O 1
ATOM 628 N N . GLU A 1 84 ? 5.171 1.022 -13.534 1.00 93.25 84 GLU A N 1
ATOM 629 C CA . GLU A 1 84 ? 4.667 1.315 -14.879 1.00 93.25 84 GLU A CA 1
ATOM 630 C C . GLU A 1 84 ? 3.797 0.199 -15.465 1.00 93.25 84 GLU A C 1
ATOM 632 O O . GLU A 1 84 ? 2.779 0.480 -16.101 1.00 93.25 84 GLU A O 1
ATOM 637 N N . GLN A 1 85 ? 4.195 -1.058 -15.271 1.00 92.88 85 GLN A N 1
ATOM 638 C CA . GLN A 1 85 ? 3.623 -2.207 -15.978 1.00 92.88 85 GLN A CA 1
ATOM 639 C C . GLN A 1 85 ? 2.581 -2.956 -15.149 1.00 92.88 85 GLN A C 1
ATOM 641 O O . GLN A 1 85 ? 1.794 -3.714 -15.714 1.00 92.88 85 GLN A O 1
ATOM 646 N N . GLN A 1 86 ? 2.537 -2.736 -13.831 1.00 91.38 86 GLN A N 1
ATOM 647 C CA . GLN A 1 86 ? 1.652 -3.475 -12.936 1.00 91.38 86 GLN A CA 1
ATOM 648 C C . GLN A 1 86 ? 0.798 -2.574 -12.046 1.00 91.38 86 GLN A C 1
ATOM 650 O O . GLN A 1 86 ? -0.430 -2.615 -12.158 1.00 91.38 86 GLN A O 1
ATOM 655 N N . ALA A 1 87 ? 1.406 -1.733 -11.204 1.00 91.81 87 ALA A N 1
ATOM 656 C CA . ALA A 1 87 ? 0.650 -0.921 -10.246 1.00 91.81 87 ALA A CA 1
ATOM 657 C C . ALA A 1 87 ? -0.244 0.118 -10.945 1.00 91.81 87 ALA A C 1
ATOM 659 O O . ALA A 1 87 ? -1.446 0.193 -10.683 1.00 91.81 87 ALA A O 1
ATOM 660 N N . MET A 1 88 ? 0.320 0.883 -11.884 1.00 92.56 88 MET A N 1
ATOM 661 C CA . MET A 1 88 ? -0.415 1.910 -12.628 1.00 92.56 88 MET A CA 1
ATOM 662 C C . MET A 1 88 ? -1.554 1.323 -13.482 1.00 92.56 88 MET A C 1
ATOM 664 O O . MET A 1 88 ? -2.664 1.864 -13.428 1.00 92.56 88 MET A O 1
ATOM 668 N N . PRO A 1 89 ? -1.357 0.224 -14.241 1.00 92.31 89 PRO A N 1
ATOM 669 C CA . PRO A 1 89 ? -2.459 -0.447 -14.925 1.00 92.31 89 PRO A CA 1
ATOM 670 C C . PRO A 1 89 ? -3.551 -0.945 -13.976 1.00 92.31 89 PRO A C 1
ATOM 672 O O . PRO A 1 89 ? -4.724 -0.724 -14.263 1.00 92.31 89 PRO A O 1
ATOM 675 N N . ALA A 1 90 ? -3.192 -1.552 -12.838 1.00 91.44 90 ALA A N 1
ATOM 676 C CA . ALA A 1 90 ? -4.16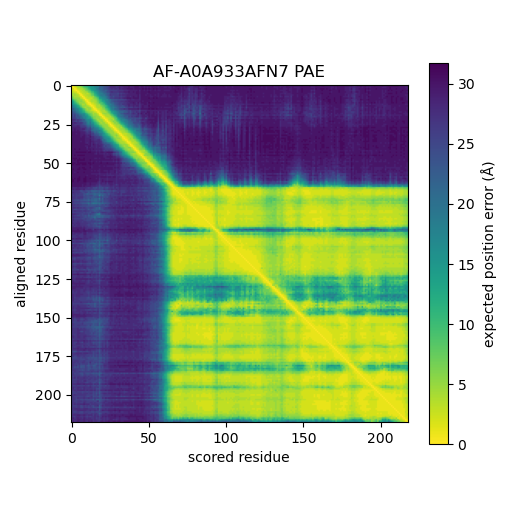6 -2.060 -11.869 1.00 91.44 90 ALA A CA 1
ATOM 677 C C . ALA A 1 90 ? -5.051 -0.955 -11.271 1.00 91.44 90 ALA A C 1
ATOM 679 O O . ALA A 1 90 ? -6.250 -1.161 -11.086 1.00 91.44 90 ALA A O 1
ATOM 680 N N . LEU A 1 91 ? -4.489 0.233 -11.031 1.00 89.75 91 LEU A N 1
ATOM 681 C CA . LEU A 1 91 ? -5.261 1.405 -10.615 1.00 89.75 91 LEU A CA 1
ATOM 682 C C . LEU A 1 91 ? -6.224 1.853 -11.725 1.00 89.75 91 LEU A C 1
ATOM 684 O O . LEU A 1 91 ? -7.412 2.057 -11.496 1.00 89.75 91 LEU A O 1
ATOM 688 N N . ARG A 1 92 ? -5.740 1.945 -12.966 1.00 87.00 92 ARG A N 1
ATOM 689 C CA . ARG A 1 92 ? -6.509 2.491 -14.098 1.00 87.00 92 ARG A CA 1
ATOM 690 C C . ARG A 1 92 ? -7.646 1.593 -14.602 1.00 87.00 92 ARG A C 1
ATOM 692 O O . ARG A 1 92 ? -8.486 2.068 -15.364 1.00 87.00 92 ARG A O 1
ATOM 699 N N . THR A 1 93 ? -7.714 0.319 -14.215 1.00 74.44 93 THR A N 1
ATOM 700 C CA . THR A 1 93 ? -8.697 -0.659 -14.732 1.00 74.44 93 THR A CA 1
ATOM 701 C C . THR A 1 93 ? -10.142 -0.491 -14.216 1.00 74.44 93 THR A C 1
ATOM 703 O O . THR A 1 93 ? -10.771 -1.456 -13.811 1.00 74.44 93 THR A O 1
ATOM 706 N N . ARG A 1 94 ? -10.734 0.709 -14.307 1.00 61.84 94 ARG A N 1
ATOM 707 C CA . ARG A 1 94 ? -12.107 1.065 -13.854 1.00 61.84 94 ARG A CA 1
ATOM 708 C C . ARG A 1 94 ? -12.337 1.116 -12.334 1.00 61.84 94 ARG A C 1
ATOM 710 O O . ARG A 1 94 ? -13.441 1.461 -11.932 1.00 61.84 94 ARG A O 1
ATOM 717 N N . SER A 1 95 ? -11.332 0.837 -11.506 1.00 63.91 95 SER A N 1
ATOM 718 C CA . SER A 1 95 ? -11.458 0.889 -10.037 1.00 63.91 95 SER A CA 1
ATOM 719 C C . SER A 1 95 ? -11.026 2.226 -9.426 1.00 63.91 95 SER A C 1
ATOM 721 O O . SER A 1 95 ? -11.404 2.527 -8.302 1.00 63.91 95 SER A O 1
ATOM 723 N N . TRP A 1 96 ? -10.254 3.040 -10.153 1.00 79.56 96 TRP A N 1
ATOM 724 C CA . TRP A 1 96 ? -9.761 4.327 -9.668 1.00 79.56 96 TRP A CA 1
ATOM 725 C C . TRP A 1 96 ? -9.869 5.421 -10.732 1.00 79.56 96 TRP A C 1
ATOM 727 O O . TRP A 1 96 ? -9.322 5.287 -11.828 1.00 79.56 96 TRP A O 1
ATOM 737 N N . SER A 1 97 ? -10.548 6.520 -10.399 1.00 79.38 97 SER A N 1
ATOM 738 C CA . SER A 1 97 ? -10.694 7.706 -11.260 1.00 79.38 97 SER A CA 1
ATOM 739 C C . SER A 1 97 ? -10.065 8.975 -10.677 1.00 79.38 97 SER A C 1
ATOM 741 O O . SER A 1 97 ? -10.099 10.018 -11.326 1.00 79.38 97 SER A O 1
ATOM 743 N N . GLY A 1 98 ? -9.518 8.903 -9.461 1.00 83.75 98 GLY A N 1
ATOM 744 C CA . GLY A 1 98 ? -8.876 10.032 -8.791 1.00 83.75 98 GLY A CA 1
ATOM 745 C C . GLY A 1 98 ? -7.441 10.301 -9.271 1.00 83.75 98 GLY A C 1
ATOM 746 O O . GLY A 1 98 ? -6.887 9.551 -10.084 1.00 83.75 98 GLY A O 1
ATOM 747 N N . PRO A 1 99 ? -6.797 11.365 -8.763 1.00 88.44 99 PRO A N 1
ATOM 748 C CA . PRO A 1 99 ? -5.382 11.622 -9.004 1.00 88.44 99 PRO A CA 1
ATOM 749 C C . PRO A 1 99 ? -4.508 10.452 -8.532 1.00 88.44 99 PRO A C 1
ATOM 751 O O . PRO A 1 99 ? -4.709 9.884 -7.456 1.00 88.44 99 PRO A O 1
ATOM 754 N N . ILE A 1 100 ? -3.519 10.103 -9.358 1.00 90.75 100 ILE A N 1
ATOM 755 C CA . ILE A 1 100 ? -2.423 9.204 -8.990 1.00 90.75 100 ILE A CA 1
ATOM 756 C C . ILE A 1 100 ? -1.137 10.017 -9.052 1.00 90.75 100 ILE A C 1
ATOM 758 O O . ILE A 1 100 ? -0.788 10.547 -10.109 1.00 90.75 100 ILE A O 1
ATOM 762 N N . GLU A 1 101 ? -0.424 10.087 -7.939 1.00 92.88 101 GLU A N 1
ATOM 763 C CA . GLU A 1 101 ? 0.874 10.742 -7.855 1.00 92.88 101 GLU A CA 1
ATOM 764 C C . GLU A 1 101 ? 1.975 9.712 -7.643 1.00 92.88 101 GLU A C 1
ATOM 766 O O . GLU A 1 101 ? 1.835 8.785 -6.847 1.00 92.88 101 GLU A O 1
ATOM 771 N N . VAL A 1 102 ? 3.084 9.891 -8.350 1.00 93.62 102 VAL A N 1
ATOM 772 C CA . VAL A 1 102 ? 4.212 8.967 -8.320 1.00 93.62 102 VAL A CA 1
ATOM 773 C C . VAL A 1 102 ? 5.444 9.707 -7.808 1.00 93.62 102 VAL A C 1
ATOM 775 O O . VAL A 1 102 ? 5.842 10.728 -8.369 1.00 93.62 102 VAL A O 1
ATOM 778 N N . HIS A 1 103 ? 6.048 9.162 -6.759 1.00 93.88 103 HIS A N 1
ATOM 779 C CA . HIS A 1 103 ? 7.067 9.791 -5.929 1.00 93.88 103 HIS A CA 1
ATOM 780 C C . HIS A 1 103 ? 8.328 8.928 -5.864 1.00 93.88 103 HIS A C 1
ATOM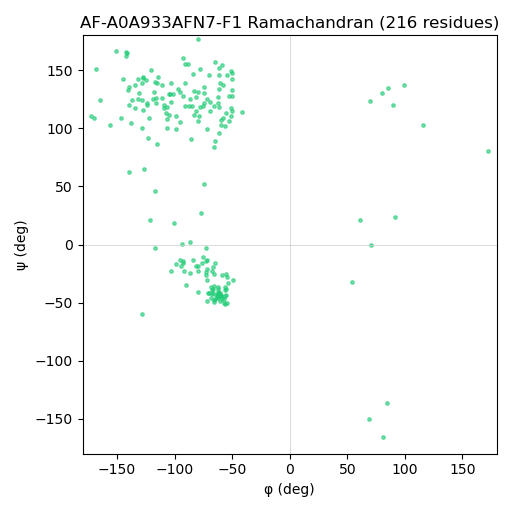 782 O O . HIS A 1 103 ? 8.257 7.701 -5.779 1.00 93.88 103 HIS A O 1
ATOM 788 N N . ASP A 1 104 ? 9.491 9.578 -5.880 1.00 91.88 104 ASP A N 1
ATOM 789 C CA . ASP A 1 104 ? 10.797 8.918 -5.800 1.00 91.88 104 ASP A CA 1
ATOM 790 C C . ASP A 1 104 ? 11.415 9.136 -4.417 1.00 91.88 104 ASP A C 1
ATOM 792 O O . ASP A 1 104 ? 11.997 10.193 -4.158 1.00 91.88 104 ASP A O 1
ATOM 796 N N . PHE A 1 105 ? 11.316 8.138 -3.535 1.00 88.25 105 PHE A N 1
ATOM 797 C CA . PHE A 1 105 ? 11.790 8.262 -2.153 1.00 88.25 105 PHE A CA 1
ATOM 798 C C . PHE A 1 105 ? 13.321 8.261 -2.024 1.00 88.25 105 PHE A C 1
ATOM 800 O O . PHE A 1 105 ? 13.834 8.465 -0.927 1.00 88.25 105 PHE A O 1
ATOM 807 N N . THR A 1 106 ? 14.086 8.085 -3.112 1.00 87.56 106 THR A N 1
ATOM 808 C CA . THR A 1 106 ? 15.543 8.332 -3.067 1.00 87.56 106 THR A CA 1
ATOM 809 C C . THR A 1 106 ? 15.860 9.814 -2.853 1.00 87.56 106 THR A C 1
ATOM 811 O O . THR A 1 106 ? 16.952 10.167 -2.404 1.00 87.56 106 THR A O 1
ATOM 814 N N . LYS A 1 107 ? 14.894 10.699 -3.126 1.00 91.00 107 LYS A N 1
ATOM 815 C CA . LYS A 1 107 ? 14.958 12.117 -2.784 1.00 91.00 107 LYS A CA 1
ATOM 816 C C . LYS A 1 107 ? 14.561 12.293 -1.324 1.00 91.00 107 LYS A C 1
ATOM 818 O O . LYS A 1 107 ? 13.468 11.910 -0.918 1.00 91.00 107 LYS A O 1
ATOM 823 N N . GLN A 1 108 ? 15.410 12.965 -0.549 1.00 88.56 108 GLN A N 1
ATOM 824 C CA . GLN A 1 108 ? 15.194 13.157 0.889 1.00 88.56 108 GLN A CA 1
ATOM 825 C C . GLN A 1 108 ? 13.840 13.805 1.228 1.00 88.56 108 GLN A C 1
ATOM 827 O O . GLN A 1 108 ? 13.208 13.414 2.205 1.00 88.56 108 GLN A O 1
ATOM 832 N N . ALA A 1 109 ? 13.379 14.769 0.424 1.00 91.38 109 ALA A N 1
ATOM 833 C CA . ALA A 1 109 ? 12.084 15.413 0.641 1.00 91.38 109 ALA A CA 1
ATOM 834 C C . ALA A 1 109 ? 10.914 14.421 0.497 1.00 91.38 109 ALA A C 1
ATOM 836 O O . ALA A 1 109 ? 10.024 14.394 1.342 1.00 91.38 109 ALA A O 1
ATOM 837 N N . GLU A 1 110 ? 10.953 13.557 -0.521 1.00 90.56 110 GLU A N 1
ATOM 838 C CA . GLU A 1 110 ? 9.931 12.527 -0.742 1.00 90.56 110 GLU A CA 1
ATOM 839 C C . GLU A 1 110 ? 9.960 11.458 0.349 1.00 90.56 110 GLU A C 1
ATOM 841 O O . GLU A 1 110 ? 8.910 11.045 0.837 1.00 90.56 110 GLU A O 1
ATOM 846 N N . LEU A 1 111 ? 11.156 11.063 0.797 1.00 87.31 111 LEU A N 1
ATOM 847 C CA . LEU A 1 111 ? 11.316 10.150 1.927 1.00 87.31 111 LEU A CA 1
ATOM 848 C C . LEU A 1 111 ? 10.685 10.715 3.205 1.00 87.31 111 LEU A C 1
ATOM 850 O O . LEU A 1 111 ? 9.969 10.007 3.901 1.00 87.31 111 LEU A O 1
ATOM 854 N N . GLN A 1 112 ? 10.903 11.998 3.506 1.00 88.88 112 GLN A N 1
ATOM 855 C CA . GLN A 1 112 ? 10.299 12.646 4.676 1.00 88.88 112 GLN A CA 1
ATOM 856 C C . GLN A 1 112 ? 8.769 12.673 4.602 1.00 88.88 112 GLN A C 1
ATOM 858 O O . GLN A 1 112 ? 8.098 12.510 5.623 1.00 88.88 112 GLN A O 1
ATOM 863 N N . VAL A 1 113 ? 8.202 12.886 3.411 1.00 90.00 113 VAL A N 1
ATOM 864 C CA . VAL A 1 113 ? 6.748 12.833 3.208 1.00 90.00 113 VAL A CA 1
ATOM 865 C C . VAL A 1 113 ? 6.235 11.402 3.370 1.00 90.00 113 VAL A C 1
ATOM 867 O O . VAL A 1 113 ? 5.263 11.205 4.097 1.00 90.00 113 VAL A O 1
ATOM 870 N N . LEU A 1 114 ? 6.898 10.410 2.767 1.00 87.56 114 LEU A N 1
ATOM 871 C CA . LEU A 1 114 ? 6.553 8.996 2.922 1.00 87.56 114 LEU A CA 1
ATOM 872 C C . LEU A 1 114 ? 6.562 8.581 4.395 1.00 87.56 114 LEU A C 1
ATOM 874 O O . LEU A 1 114 ? 5.564 8.058 4.879 1.00 87.56 114 LEU A O 1
ATOM 878 N N . THR A 1 115 ? 7.642 8.865 5.126 1.00 85.06 115 THR A N 1
ATOM 879 C CA . THR A 1 115 ? 7.768 8.517 6.549 1.00 85.06 115 THR A CA 1
ATOM 880 C C . THR A 1 115 ? 6.629 9.103 7.374 1.00 85.06 115 THR A C 1
ATOM 882 O O . THR A 1 115 ? 6.025 8.391 8.170 1.00 85.06 115 THR A O 1
ATOM 885 N N . ARG A 1 116 ? 6.277 10.374 7.149 1.00 87.38 116 ARG A N 1
ATOM 886 C CA . ARG A 1 116 ? 5.149 11.023 7.833 1.00 87.38 116 ARG A CA 1
ATOM 887 C C . ARG A 1 116 ? 3.816 10.344 7.518 1.00 87.38 116 ARG A C 1
ATOM 889 O O . ARG A 1 116 ? 3.016 10.121 8.414 1.00 87.38 116 ARG A O 1
ATOM 896 N N . ARG A 1 117 ? 3.581 9.980 6.256 1.00 87.12 117 ARG A N 1
ATOM 897 C CA . ARG A 1 117 ? 2.346 9.298 5.844 1.00 87.12 117 ARG A CA 1
ATOM 898 C C . ARG A 1 117 ? 2.255 7.880 6.401 1.00 87.12 117 ARG A C 1
ATOM 900 O O . ARG A 1 117 ? 1.177 7.443 6.783 1.00 87.12 117 ARG A O 1
ATOM 907 N N . LEU A 1 118 ? 3.371 7.162 6.486 1.00 85.12 118 LEU A N 1
ATOM 908 C CA . LEU A 1 118 ? 3.412 5.855 7.143 1.00 85.12 118 LEU A CA 1
ATOM 909 C C . LEU A 1 118 ? 3.171 5.985 8.654 1.00 85.12 118 LEU A C 1
ATOM 911 O O . LEU A 1 118 ? 2.435 5.177 9.220 1.00 85.12 118 LEU A O 1
ATOM 915 N N . ASP A 1 119 ? 3.707 7.027 9.294 1.00 85.12 119 ASP A N 1
ATOM 916 C CA . ASP A 1 119 ? 3.414 7.358 10.694 1.00 85.12 119 ASP A CA 1
ATOM 917 C C . ASP A 1 119 ? 1.927 7.666 10.914 1.00 85.12 119 ASP A C 1
ATOM 919 O O . ASP A 1 119 ? 1.308 7.130 11.829 1.00 85.12 119 ASP A O 1
ATOM 923 N N . GLU A 1 120 ? 1.298 8.411 10.003 1.00 85.19 120 GLU A N 1
ATOM 924 C CA . GLU A 1 120 ? -0.149 8.636 10.0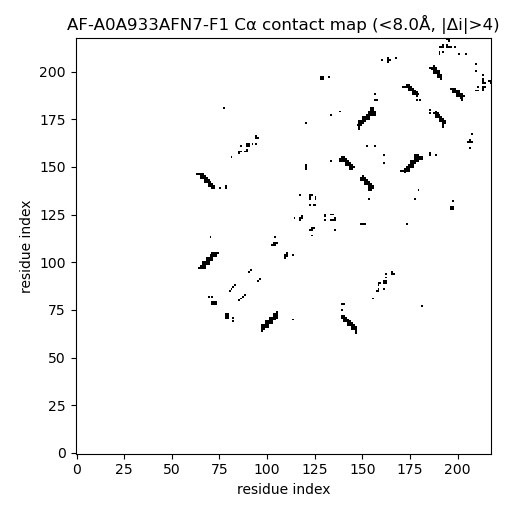13 1.00 85.19 120 GLU A CA 1
ATOM 925 C C . GLU A 1 120 ? -0.937 7.311 9.986 1.00 85.19 120 GLU A C 1
ATOM 927 O O . GLU A 1 120 ? -1.971 7.185 10.643 1.00 85.19 120 GLU A O 1
ATOM 932 N N . VAL A 1 121 ? -0.474 6.281 9.277 1.00 82.75 121 VAL A N 1
ATOM 933 C CA . VAL A 1 121 ? -1.129 4.959 9.315 1.00 82.75 121 VAL A CA 1
ATOM 934 C C . VAL A 1 121 ? -0.809 4.199 10.615 1.00 82.75 121 VAL A C 1
ATOM 936 O O . VAL A 1 121 ? -1.546 3.298 11.004 1.00 82.75 121 VAL A O 1
ATOM 939 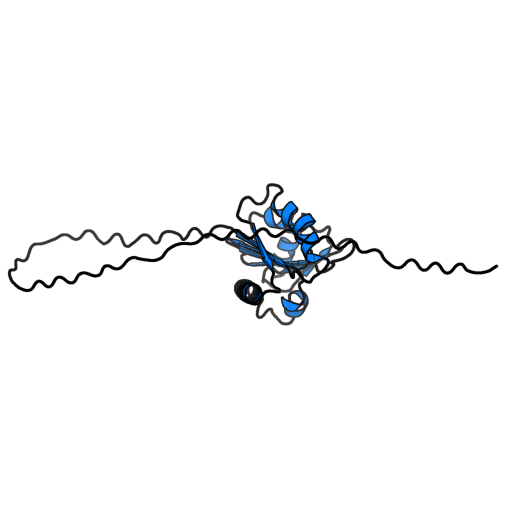N N . GLY A 1 122 ? 0.211 4.603 11.369 1.00 82.75 122 GLY A N 1
ATOM 940 C CA . GLY A 1 122 ? 0.681 3.927 12.580 1.00 82.75 122 GLY A CA 1
ATOM 941 C C . GLY A 1 122 ? 1.777 2.898 12.304 1.00 82.75 122 GLY A C 1
ATOM 942 O O . GLY A 1 122 ? 1.948 1.967 13.088 1.00 82.75 122 GLY A O 1
ATOM 943 N N . LEU A 1 123 ? 2.502 3.048 11.191 1.00 79.94 123 LEU A N 1
ATOM 944 C CA . LEU A 1 123 ? 3.630 2.196 10.798 1.00 79.94 123 LEU A CA 1
ATOM 945 C C . LEU A 1 123 ? 5.002 2.727 11.241 1.00 79.94 123 LEU A C 1
ATOM 947 O O . LEU A 1 123 ? 6.007 2.077 10.969 1.00 79.94 123 LEU A O 1
ATOM 951 N N . ALA A 1 124 ? 5.083 3.867 11.935 1.00 70.81 124 ALA A N 1
ATOM 952 C CA . ALA A 1 124 ? 6.358 4.325 12.501 1.00 70.81 124 ALA A CA 1
ATOM 953 C C . ALA A 1 124 ? 6.811 3.485 13.707 1.00 70.81 124 ALA A C 1
ATOM 955 O O . ALA A 1 124 ? 8.008 3.312 13.916 1.00 70.81 124 ALA A O 1
ATOM 956 N N . SER A 1 125 ? 5.852 2.945 14.468 1.00 67.50 125 SER A N 1
ATOM 957 C CA . SER A 1 125 ? 6.090 2.112 15.655 1.00 67.50 125 SER A CA 1
ATOM 958 C C . SER A 1 125 ? 5.111 0.927 15.711 1.00 67.50 125 SER A C 1
ATOM 960 O O . SER A 1 125 ? 4.277 0.862 16.619 1.00 67.50 125 SER A O 1
ATOM 962 N N . PRO A 1 126 ? 5.142 0.005 14.729 1.00 68.31 126 PRO A N 1
ATOM 963 C CA . PRO A 1 126 ? 4.324 -1.204 14.769 1.00 68.31 126 PRO A CA 1
ATOM 964 C C . PRO A 1 126 ? 4.694 -2.076 15.988 1.00 68.31 126 PRO A C 1
ATOM 966 O O . PRO A 1 126 ? 5.845 -2.040 16.433 1.00 68.31 126 PRO A O 1
ATOM 969 N N . PRO A 1 127 ? 3.756 -2.881 16.532 1.00 68.81 127 PRO A N 1
ATOM 970 C CA . PRO A 1 127 ? 4.063 -3.850 17.585 1.00 68.81 127 PRO A CA 1
ATOM 971 C C . PRO A 1 127 ? 5.269 -4.729 17.213 1.00 68.81 127 PRO A C 1
ATOM 973 O O . PRO A 1 127 ? 5.433 -5.030 16.032 1.00 68.81 127 PRO A O 1
ATOM 976 N N . PRO A 1 128 ? 6.108 -5.180 18.164 1.00 67.19 128 PRO A N 1
ATOM 977 C CA . PRO A 1 128 ? 7.343 -5.906 17.847 1.00 67.19 128 PRO A CA 1
ATOM 978 C C . PRO A 1 128 ? 7.164 -7.133 16.939 1.00 67.19 128 PRO A C 1
ATOM 980 O O . PRO A 1 128 ? 8.038 -7.428 16.129 1.00 67.19 128 PRO A O 1
ATOM 983 N N . ASP A 1 129 ? 6.031 -7.833 17.042 1.00 65.31 129 ASP A N 1
ATOM 984 C CA . ASP A 1 129 ? 5.696 -9.004 16.224 1.00 65.31 129 ASP A CA 1
ATOM 985 C C . ASP A 1 129 ? 5.145 -8.654 14.830 1.00 65.31 129 ASP A C 1
ATOM 987 O O . ASP A 1 129 ? 5.180 -9.484 13.927 1.00 65.31 129 ASP A O 1
ATOM 991 N N . VAL A 1 130 ? 4.678 -7.420 14.644 1.00 63.66 130 VAL A N 1
ATOM 992 C CA . VAL A 1 130 ? 4.252 -6.831 13.365 1.00 63.66 130 VAL A CA 1
ATOM 993 C C . VAL A 1 130 ? 5.432 -6.138 12.670 1.00 63.66 130 VAL A C 1
ATOM 995 O O . VAL A 1 130 ? 5.544 -6.130 11.446 1.00 63.66 130 VAL A O 1
ATOM 998 N N . GLY A 1 131 ? 6.324 -5.546 13.462 1.00 57.19 131 GLY A N 1
ATOM 999 C CA . GLY A 1 131 ? 7.284 -4.550 13.015 1.00 57.19 131 GLY A CA 1
ATOM 1000 C C . GLY A 1 131 ? 8.418 -5.061 12.150 1.00 57.19 131 GLY A C 1
ATOM 1001 O O . GLY A 1 131 ? 8.969 -4.259 11.414 1.00 57.19 131 GLY A O 1
ATOM 1002 N N . GLN A 1 132 ? 8.743 -6.356 12.171 1.00 59.00 132 GLN A N 1
ATOM 1003 C CA . GLN A 1 132 ? 9.675 -6.927 11.188 1.00 59.00 132 GLN A CA 1
ATOM 1004 C C . GLN A 1 132 ? 9.008 -7.201 9.840 1.00 59.00 132 GLN A C 1
ATOM 1006 O O . GLN A 1 132 ? 9.606 -6.914 8.812 1.00 59.00 132 GLN A O 1
ATOM 1011 N N . ALA A 1 133 ? 7.778 -7.721 9.848 1.00 56.19 133 ALA A N 1
ATOM 1012 C CA . ALA A 1 133 ? 7.051 -8.088 8.633 1.00 56.19 133 ALA A CA 1
ATOM 1013 C C . ALA A 1 133 ? 6.551 -6.865 7.850 1.00 56.19 133 ALA A C 1
ATOM 1015 O O . ALA A 1 133 ? 6.366 -6.935 6.642 1.00 56.19 133 ALA A O 1
ATOM 1016 N N . LEU A 1 134 ? 6.325 -5.742 8.545 1.00 61.94 134 LEU A N 1
ATOM 1017 C CA . LEU A 1 134 ? 5.790 -4.499 7.984 1.00 61.94 134 LEU A CA 1
ATOM 1018 C C . LEU A 1 134 ? 6.725 -3.293 8.175 1.00 61.94 134 LEU A C 1
ATOM 1020 O O . LEU A 1 134 ? 6.265 -2.152 8.104 1.00 61.94 134 LEU A O 1
ATOM 1024 N N . ALA A 1 135 ? 8.025 -3.516 8.396 1.00 62.12 135 ALA A N 1
ATOM 1025 C CA . ALA A 1 135 ? 9.008 -2.442 8.533 1.00 62.12 135 ALA A CA 1
ATOM 1026 C C . ALA A 1 135 ? 9.094 -1.595 7.248 1.00 62.12 135 ALA A C 1
ATOM 1028 O O . ALA A 1 135 ? 9.565 -2.088 6.230 1.00 62.12 135 ALA A O 1
ATOM 1029 N N . PRO A 1 136 ? 8.788 -0.285 7.281 1.00 56.88 136 PRO A N 1
ATOM 1030 C CA . PRO A 1 136 ? 8.952 0.604 6.125 1.00 56.88 136 PRO A CA 1
ATOM 1031 C C . PRO A 1 136 ? 10.319 0.525 5.428 1.00 56.88 136 PRO A C 1
ATOM 1033 O O . PRO A 1 136 ? 10.414 0.732 4.223 1.00 56.88 136 PRO A O 1
ATOM 1036 N N . ALA A 1 137 ? 11.375 0.223 6.189 1.00 54.97 137 ALA A N 1
ATOM 1037 C CA . ALA A 1 137 ? 12.749 0.140 5.706 1.00 54.97 137 ALA A CA 1
ATOM 1038 C C . ALA A 1 137 ? 13.049 -1.097 4.835 1.00 54.97 137 ALA A C 1
ATOM 1040 O O . ALA A 1 137 ? 14.093 -1.113 4.185 1.00 54.97 137 ALA A O 1
ATOM 1041 N N . THR A 1 138 ? 12.185 -2.119 4.815 1.00 62.31 138 THR A N 1
ATOM 1042 C CA . THR A 1 138 ? 12.368 -3.320 3.976 1.00 62.31 138 THR A CA 1
ATOM 1043 C C . THR A 1 138 ? 11.679 -3.199 2.622 1.00 62.31 138 THR A C 1
ATOM 1045 O O . THR A 1 138 ? 11.984 -3.962 1.707 1.00 62.31 138 THR A O 1
ATOM 1048 N N . PHE A 1 139 ? 10.781 -2.225 2.450 1.00 66.00 139 PHE A N 1
ATOM 1049 C CA . PHE A 1 139 ? 9.972 -2.146 1.243 1.00 66.00 139 PHE A CA 1
ATOM 1050 C C . PHE A 1 139 ? 10.596 -1.302 0.145 1.00 66.00 139 PHE A C 1
ATOM 1052 O O . PHE A 1 139 ? 11.112 -0.204 0.336 1.00 66.00 139 PHE A O 1
ATOM 1059 N N . HIS A 1 140 ? 10.460 -1.834 -1.060 1.00 74.88 140 HIS A N 1
ATOM 1060 C CA . HIS A 1 140 ? 10.973 -1.247 -2.285 1.00 74.88 140 HIS A CA 1
ATOM 1061 C C . HIS A 1 140 ? 9.948 -0.334 -2.984 1.00 74.88 140 HIS A C 1
ATOM 1063 O O . HIS A 1 140 ? 10.325 0.567 -3.738 1.00 74.88 140 HIS A O 1
ATOM 1069 N N . VAL A 1 141 ? 8.657 -0.551 -2.704 1.00 73.12 141 VAL A N 1
ATOM 1070 C CA . VAL A 1 141 ? 7.524 0.239 -3.197 1.00 73.12 141 VAL A CA 1
ATOM 1071 C C . VAL A 1 141 ? 6.450 0.323 -2.108 1.00 73.12 141 VAL A C 1
ATOM 1073 O O . VAL A 1 141 ? 6.210 -0.652 -1.392 1.00 73.12 141 VAL A O 1
ATOM 1076 N N . ALA A 1 142 ? 5.795 1.479 -2.001 1.00 80.06 142 ALA A N 1
ATOM 1077 C CA . ALA A 1 142 ? 4.627 1.692 -1.156 1.00 80.06 142 ALA A CA 1
ATOM 1078 C C . ALA A 1 142 ? 3.521 2.404 -1.946 1.00 80.06 142 ALA A C 1
ATOM 1080 O O . ALA A 1 142 ? 3.739 3.484 -2.495 1.00 80.06 142 ALA A O 1
ATOM 1081 N N . LEU A 1 143 ? 2.327 1.819 -1.990 1.00 82.12 143 LEU A N 1
ATOM 1082 C CA . LEU A 1 143 ? 1.126 2.440 -2.546 1.00 82.12 143 LEU A CA 1
ATOM 1083 C C . LEU A 1 143 ? 0.210 2.835 -1.395 1.00 82.12 143 LEU A C 1
ATOM 1085 O O . LEU A 1 143 ? -0.245 1.986 -0.634 1.00 82.12 143 LEU A O 1
ATOM 1089 N N . LEU A 1 144 ? -0.047 4.131 -1.272 1.00 80.00 144 LEU A N 1
ATOM 1090 C CA . LEU A 1 144 ? -0.885 4.703 -0.234 1.00 80.00 144 LEU A CA 1
ATOM 1091 C C . LEU A 1 144 ? -2.178 5.192 -0.866 1.00 80.00 144 LEU A C 1
ATOM 1093 O O . LEU A 1 144 ? -2.163 6.067 -1.733 1.00 80.00 144 LEU A O 1
ATOM 1097 N N . TYR A 1 145 ? -3.285 4.635 -0.400 1.00 82.25 145 TYR A N 1
ATOM 1098 C CA . TYR A 1 145 ? -4.623 5.117 -0.685 1.00 82.25 145 TYR A CA 1
ATOM 1099 C C . TYR A 1 145 ? -5.163 5.781 0.580 1.00 82.25 145 TYR A C 1
ATOM 1101 O O . TYR A 1 145 ? -5.336 5.129 1.616 1.00 82.25 145 TYR A O 1
ATOM 1109 N N . MET A 1 146 ? -5.354 7.096 0.502 1.00 74.88 146 MET A N 1
ATOM 1110 C CA . MET A 1 146 ? -5.685 7.929 1.652 1.00 74.88 146 MET A CA 1
ATOM 1111 C C . MET A 1 146 ? -7.075 8.519 1.461 1.00 74.88 146 MET A C 1
ATOM 1113 O O . MET A 1 146 ? -7.210 9.632 0.960 1.00 74.88 146 MET A O 1
ATOM 1117 N N . GLU A 1 147 ? -8.109 7.775 1.860 1.00 69.94 147 GLU A N 1
ATOM 1118 C CA . GLU A 1 147 ? -9.452 8.342 1.968 1.00 69.94 147 GLU A CA 1
ATOM 1119 C C . GLU A 1 147 ? -10.423 7.479 2.767 1.00 69.94 147 GLU A C 1
ATOM 1121 O O . GLU A 1 147 ? -10.616 6.316 2.419 1.00 69.94 147 GLU A O 1
ATOM 1126 N N . ASN A 1 148 ? -11.048 8.051 3.811 1.00 68.81 148 ASN A N 1
ATOM 1127 C CA . ASN A 1 148 ? -11.910 7.408 4.830 1.00 68.81 148 ASN A CA 1
ATOM 1128 C C . ASN A 1 148 ? -11.277 6.207 5.579 1.00 68.81 148 ASN A C 1
ATOM 1130 O O . ASN A 1 148 ? -11.517 6.014 6.767 1.00 68.81 148 ASN A O 1
ATOM 1134 N N . SER A 1 149 ? -10.417 5.451 4.906 1.00 72.62 149 SER A N 1
ATOM 1135 C CA . SER A 1 149 ? -9.538 4.382 5.343 1.00 72.62 149 SER A CA 1
ATOM 1136 C C . SER A 1 149 ? -8.116 4.694 4.870 1.00 72.62 149 SER A C 1
ATOM 1138 O O . SER A 1 149 ? -7.906 5.242 3.786 1.00 72.62 149 SER A O 1
ATOM 1140 N N . ARG A 1 150 ? -7.123 4.352 5.689 1.00 88.56 150 ARG A N 1
ATOM 1141 C CA . ARG A 1 150 ? -5.698 4.480 5.357 1.00 88.56 150 ARG A CA 1
ATOM 1142 C C . ARG A 1 150 ? -5.194 3.118 4.913 1.00 88.56 150 ARG A C 1
ATOM 1144 O O . ARG A 1 150 ? -4.950 2.250 5.752 1.00 88.56 150 ARG A O 1
ATOM 1151 N N . VAL A 1 151 ? -5.098 2.914 3.605 1.00 91.19 151 VAL A N 1
ATOM 1152 C CA . VAL A 1 151 ? -4.636 1.650 3.027 1.00 91.19 151 VAL A CA 1
ATOM 1153 C C . VAL A 1 151 ? -3.209 1.815 2.535 1.00 91.19 151 VAL A C 1
ATOM 1155 O O . VAL A 1 151 ? -2.907 2.738 1.779 1.00 91.19 151 VAL A O 1
ATOM 1158 N N . VAL A 1 152 ? -2.343 0.892 2.938 1.00 91.75 152 VAL A N 1
ATOM 1159 C CA . VAL A 1 152 ? -0.946 0.840 2.512 1.00 91.75 152 VAL A CA 1
ATOM 1160 C C . VAL A 1 152 ? -0.672 -0.525 1.899 1.00 91.75 152 VAL A C 1
ATOM 1162 O O . VAL A 1 152 ? -0.821 -1.552 2.560 1.00 91.75 152 VAL A O 1
ATOM 1165 N N . LEU A 1 153 ? -0.266 -0.539 0.634 1.00 92.38 153 LEU A N 1
ATOM 1166 C CA . LEU A 1 153 ? 0.222 -1.737 -0.037 1.00 92.38 153 LEU A CA 1
ATOM 1167 C C . LEU A 1 153 ? 1.746 -1.663 -0.123 1.00 92.38 153 LEU A C 1
ATOM 1169 O O . LEU A 1 153 ? 2.282 -0.696 -0.664 1.00 92.38 153 LEU A O 1
ATOM 1173 N N . LEU A 1 154 ? 2.432 -2.661 0.421 1.00 90.69 154 LEU A N 1
ATOM 1174 C CA . LEU A 1 154 ? 3.885 -2.673 0.588 1.00 90.69 154 LEU A CA 1
ATOM 1175 C C . LEU A 1 154 ? 4.523 -3.785 -0.259 1.00 90.69 154 LEU A C 1
ATOM 1177 O O . LEU A 1 154 ? 4.002 -4.899 -0.327 1.00 90.69 154 LEU A O 1
ATOM 1181 N N . GLY A 1 155 ? 5.655 -3.488 -0.899 1.00 89.50 155 GLY A N 1
ATOM 1182 C CA . GLY A 1 155 ? 6.376 -4.438 -1.754 1.00 89.50 155 GLY A CA 1
ATOM 1183 C C . GLY A 1 155 ? 5.834 -4.490 -3.188 1.00 89.50 155 GLY A C 1
ATOM 1184 O O . GLY A 1 155 ? 5.592 -3.446 -3.786 1.00 89.50 155 GLY A O 1
ATOM 1185 N N . HIS A 1 156 ? 5.674 -5.685 -3.763 1.00 90.19 156 HIS A N 1
ATOM 1186 C CA . HIS A 1 156 ? 5.294 -5.912 -5.168 1.00 90.19 156 HIS A CA 1
ATOM 1187 C C . HIS A 1 156 ? 3.940 -6.629 -5.346 1.00 90.19 156 HIS A C 1
ATOM 1189 O O . HIS A 1 156 ? 3.840 -7.543 -6.172 1.00 90.19 156 HIS A O 1
ATOM 1195 N N . PRO A 1 157 ? 2.865 -6.228 -4.633 1.00 91.50 157 PRO A N 1
ATOM 1196 C CA . PRO A 1 157 ? 1.585 -6.915 -4.730 1.00 91.50 157 PRO A CA 1
ATOM 1197 C C . PRO A 1 157 ? 1.140 -7.103 -6.191 1.00 91.50 157 PRO A C 1
ATOM 1199 O O . PRO A 1 157 ? 1.168 -6.161 -6.996 1.00 91.50 157 PRO A O 1
ATOM 1202 N N . PRO A 1 158 ? 0.698 -8.317 -6.568 1.00 92.62 158 PRO A N 1
ATOM 1203 C CA . PRO A 1 158 ? 0.102 -8.561 -7.868 1.00 92.62 158 PRO A CA 1
ATOM 1204 C C . PRO A 1 158 ? -0.989 -7.545 -8.187 1.00 92.62 158 PRO A C 1
ATOM 1206 O O . PRO A 1 158 ? -1.781 -7.180 -7.318 1.00 92.62 158 PRO A O 1
ATOM 1209 N N . GLY A 1 159 ? -1.077 -7.124 -9.452 1.00 91.75 159 GLY A N 1
ATOM 1210 C CA . GLY A 1 159 ? -2.098 -6.159 -9.874 1.00 91.75 159 GLY A CA 1
ATOM 1211 C C . GLY A 1 159 ? -3.524 -6.611 -9.532 1.00 91.75 159 GLY A C 1
ATOM 1212 O O . GLY A 1 159 ? -4.406 -5.782 -9.336 1.00 91.75 159 GLY A O 1
ATOM 1213 N N . ASP A 1 160 ? -3.744 -7.922 -9.403 1.00 92.56 160 ASP A N 1
ATOM 1214 C CA . ASP A 1 160 ? -5.010 -8.468 -8.929 1.00 92.56 160 ASP A CA 1
ATOM 1215 C C . ASP A 1 160 ? -5.319 -8.153 -7.462 1.00 92.56 160 ASP A C 1
ATOM 1217 O O . ASP A 1 160 ? -6.431 -7.724 -7.171 1.00 92.56 160 ASP A O 1
ATOM 1221 N N . LEU A 1 161 ? -4.340 -8.250 -6.555 1.00 93.50 161 LEU A N 1
ATOM 1222 C CA . LEU A 1 161 ? -4.533 -7.852 -5.157 1.00 93.50 161 LEU A CA 1
ATOM 1223 C C . LEU A 1 161 ? -4.845 -6.358 -5.044 1.00 93.50 161 LEU A C 1
ATOM 1225 O O . LEU A 1 161 ? -5.742 -5.980 -4.295 1.00 93.50 161 LEU A O 1
ATOM 1229 N N . ILE A 1 162 ? -4.157 -5.519 -5.828 1.00 92.69 162 ILE A N 1
ATOM 1230 C CA . ILE A 1 162 ? -4.426 -4.074 -5.882 1.00 92.69 162 ILE A CA 1
ATOM 1231 C C . ILE A 1 162 ? -5.890 -3.831 -6.274 1.00 92.69 162 ILE A C 1
ATOM 1233 O O . ILE A 1 162 ? -6.604 -3.114 -5.575 1.00 92.69 162 ILE A O 1
ATOM 1237 N N . ARG A 1 163 ? -6.370 -4.470 -7.349 1.00 91.44 163 ARG A N 1
ATOM 1238 C CA . ARG A 1 163 ? -7.771 -4.346 -7.787 1.00 91.44 163 ARG A CA 1
ATOM 1239 C C . ARG A 1 163 ? -8.759 -4.859 -6.748 1.00 91.44 163 ARG A C 1
ATOM 1241 O O . ARG A 1 163 ? -9.772 -4.209 -6.520 1.00 91.44 163 ARG A O 1
ATOM 1248 N N . GLN A 1 164 ? -8.474 -6.002 -6.125 1.00 93.00 164 GLN A N 1
ATOM 1249 C CA . GLN A 1 164 ? -9.333 -6.561 -5.085 1.00 93.00 164 GLN A CA 1
ATOM 1250 C C . GLN A 1 164 ? -9.480 -5.591 -3.914 1.00 93.00 164 GLN A C 1
ATOM 1252 O O . GLN A 1 164 ? -10.599 -5.385 -3.467 1.00 93.00 164 GLN A O 1
ATOM 1257 N N . VAL A 1 165 ? -8.391 -4.966 -3.454 1.00 91.69 165 VAL A N 1
ATOM 1258 C CA . VAL A 1 165 ? -8.433 -3.971 -2.370 1.00 91.69 165 VAL A CA 1
ATOM 1259 C C . VAL A 1 165 ? -9.267 -2.749 -2.761 1.00 91.69 165 VAL A C 1
ATOM 1261 O O . VAL A 1 165 ? -10.116 -2.326 -1.984 1.00 91.69 165 VAL A O 1
ATOM 1264 N N . LEU A 1 166 ? -9.060 -2.207 -3.964 1.00 87.38 166 LEU A N 1
ATOM 1265 C CA . LEU A 1 166 ? -9.784 -1.022 -4.450 1.00 87.38 166 LEU A CA 1
ATOM 1266 C C . LEU A 1 166 ? -11.276 -1.281 -4.700 1.00 87.38 166 LEU A C 1
ATOM 1268 O O . LEU A 1 166 ? -12.061 -0.341 -4.720 1.00 87.38 166 LEU A O 1
ATOM 1272 N N . ALA A 1 167 ? -11.669 -2.537 -4.910 1.00 88.62 167 ALA A N 1
ATOM 1273 C CA . ALA A 1 167 ? -13.058 -2.933 -5.124 1.00 88.62 167 ALA A CA 1
ATOM 1274 C C . ALA A 1 167 ? -13.833 -3.199 -3.818 1.00 88.62 167 ALA A C 1
ATOM 1276 O O . ALA A 1 167 ? -14.982 -3.638 -3.873 1.00 88.62 167 ALA A O 1
ATOM 1277 N N . LEU A 1 168 ? -13.220 -3.010 -2.644 1.00 88.50 168 LEU A N 1
ATOM 1278 C CA . LEU A 1 168 ? -13.882 -3.225 -1.358 1.00 88.50 168 LEU A CA 1
ATOM 1279 C C . LEU A 1 168 ? -14.615 -1.965 -0.892 1.00 88.50 168 LEU A C 1
ATOM 1281 O O . LEU A 1 168 ? -13.987 -0.964 -0.567 1.00 88.50 168 LEU A O 1
ATOM 1285 N N . ASP A 1 169 ? -15.933 -2.070 -0.728 1.00 83.44 169 ASP A N 1
ATOM 1286 C CA . ASP A 1 169 ? -16.761 -0.965 -0.219 1.00 83.44 169 ASP A CA 1
ATOM 1287 C C . ASP A 1 169 ? -16.579 -0.708 1.289 1.00 83.44 169 ASP A C 1
ATOM 1289 O O . ASP A 1 169 ? -16.854 0.382 1.779 1.00 83.44 169 ASP A O 1
ATOM 1293 N N . ASN A 1 170 ? -16.129 -1.717 2.044 1.00 84.38 170 ASN A N 1
ATOM 1294 C CA . ASN A 1 170 ? -16.056 -1.690 3.510 1.00 84.38 170 ASN A CA 1
ATOM 1295 C C . ASN A 1 170 ? -14.651 -2.049 4.001 1.00 84.38 170 ASN A C 1
ATOM 1297 O O . ASN A 1 170 ? -14.431 -3.092 4.624 1.00 84.38 170 ASN A O 1
ATOM 1301 N N . LEU A 1 171 ? -13.683 -1.196 3.676 1.00 89.12 171 LEU A N 1
ATOM 1302 C CA . LEU A 1 171 ? -12.327 -1.314 4.200 1.00 89.12 171 LEU A CA 1
ATOM 1303 C C . LEU A 1 171 ? -12.291 -0.981 5.703 1.00 89.12 171 LEU A C 1
ATOM 1305 O O . LEU A 1 171 ? -13.046 -0.125 6.170 1.00 89.12 171 LEU A O 1
ATOM 1309 N N . PRO A 1 172 ? -11.421 -1.642 6.489 1.00 90.38 172 PRO A N 1
ATOM 1310 C CA . PRO A 1 172 ? -11.175 -1.214 7.858 1.00 90.38 172 PRO A CA 1
ATOM 1311 C C . PRO A 1 172 ? -10.512 0.177 7.862 1.00 90.38 172 PRO A C 1
ATOM 1313 O O . PRO A 1 172 ? -9.810 0.513 6.906 1.00 90.38 172 PRO A O 1
ATOM 1316 N N . PRO A 1 173 ? -10.623 0.958 8.959 1.00 90.12 173 PRO A N 1
ATOM 1317 C CA . PRO A 1 173 ? -10.066 2.315 9.027 1.00 90.12 173 PRO A CA 1
ATOM 1318 C C . PRO A 1 173 ? -8.574 2.395 8.689 1.00 90.12 173 PRO A C 1
ATOM 1320 O O . PRO A 1 173 ? -8.082 3.428 8.234 1.00 90.12 173 PRO A O 1
ATOM 1323 N N . ARG A 1 174 ? -7.841 1.305 8.937 1.00 90.44 174 ARG A N 1
ATOM 1324 C CA . ARG A 1 174 ? -6.446 1.137 8.551 1.00 90.44 174 ARG A CA 1
ATOM 1325 C C . ARG A 1 174 ? -6.217 -0.279 8.051 1.00 90.44 174 ARG A C 1
ATOM 1327 O O . ARG A 1 174 ? -6.667 -1.237 8.680 1.00 90.44 174 ARG A O 1
ATOM 1334 N N . LEU A 1 175 ? -5.496 -0.397 6.946 1.00 92.00 175 LEU A N 1
ATOM 1335 C CA . LEU A 1 175 ? -5.143 -1.667 6.332 1.00 92.00 175 LEU A CA 1
ATOM 1336 C C . LEU A 1 175 ? -3.713 -1.605 5.821 1.00 92.00 175 LEU A C 1
ATOM 1338 O O . LEU A 1 175 ? -3.346 -0.674 5.107 1.00 92.00 175 LEU A O 1
ATOM 1342 N N . VAL A 1 176 ? -2.944 -2.640 6.121 1.00 91.94 176 VAL A N 1
ATOM 1343 C CA . VAL A 1 176 ? -1.685 -2.926 5.447 1.00 91.94 176 VAL A CA 1
ATOM 1344 C C . VAL A 1 176 ? -1.803 -4.271 4.759 1.00 91.94 176 VAL A C 1
ATOM 1346 O O . VAL A 1 176 ? -2.240 -5.246 5.372 1.00 91.94 176 VAL A O 1
ATOM 1349 N N . LEU A 1 177 ? -1.419 -4.311 3.489 1.00 93.12 177 LEU A N 1
ATOM 1350 C CA . LEU A 1 177 ? -1.212 -5.544 2.745 1.00 93.12 177 LEU A CA 1
ATOM 1351 C C . LEU A 1 177 ? 0.215 -5.528 2.208 1.00 93.12 177 LEU A C 1
ATOM 1353 O O . LEU A 1 177 ? 0.590 -4.611 1.480 1.00 93.12 177 LEU A O 1
ATOM 1357 N N . SER A 1 178 ? 1.011 -6.529 2.562 1.00 91.12 178 SER A N 1
ATOM 1358 C CA . SER A 1 178 ? 2.385 -6.664 2.079 1.00 91.12 178 SER A CA 1
ATOM 1359 C C . SER A 1 178 ? 2.543 -7.905 1.210 1.00 91.12 178 SER A C 1
ATOM 1361 O O . SER A 1 178 ? 1.924 -8.950 1.427 1.00 91.12 178 SER A O 1
ATOM 1363 N N . GLN A 1 179 ? 3.383 -7.779 0.190 1.00 91.06 179 GLN A N 1
ATOM 1364 C CA . GLN A 1 179 ? 3.848 -8.897 -0.612 1.00 91.06 179 GLN A CA 1
ATOM 1365 C C . GLN A 1 179 ? 5.285 -8.586 -1.043 1.00 91.06 179 GLN A C 1
ATOM 1367 O O . GLN A 1 179 ? 5.517 -7.673 -1.828 1.00 91.06 179 GLN A O 1
ATOM 1372 N N . GLU A 1 180 ? 6.262 -9.295 -0.480 1.00 80.56 180 GLU A N 1
ATOM 1373 C CA . GLU A 1 180 ? 7.686 -8.974 -0.671 1.00 80.56 180 GLU A CA 1
ATOM 1374 C C . GLU A 1 180 ? 8.367 -9.765 -1.797 1.00 80.56 180 GLU A C 1
ATOM 1376 O O . GLU A 1 180 ? 9.469 -9.408 -2.204 1.00 80.56 180 GLU A O 1
ATOM 1381 N N . GLU A 1 181 ? 7.752 -10.829 -2.331 1.00 80.38 181 GLU A N 1
ATOM 1382 C CA . GLU A 1 181 ? 8.387 -11.633 -3.386 1.00 80.38 181 GLU A CA 1
ATOM 1383 C C . GLU A 1 181 ? 8.407 -10.834 -4.700 1.00 80.38 181 GLU A C 1
ATOM 1385 O O . GLU A 1 181 ? 7.409 -10.763 -5.414 1.00 80.38 181 GLU A O 1
ATOM 1390 N N . MET A 1 182 ? 9.559 -10.222 -4.996 1.00 68.50 182 MET A N 1
ATOM 1391 C CA . MET A 1 182 ? 9.787 -9.365 -6.170 1.00 68.50 182 MET A CA 1
ATOM 1392 C C . MET A 1 182 ? 10.035 -10.144 -7.467 1.00 68.50 182 MET A C 1
ATOM 1394 O O . MET A 1 182 ? 9.949 -9.586 -8.561 1.00 68.50 182 MET A O 1
ATOM 1398 N N . HIS A 1 183 ? 10.393 -11.423 -7.356 1.00 70.50 183 HIS A N 1
ATOM 1399 C CA . HIS A 1 183 ? 10.777 -12.264 -8.483 1.00 70.50 183 HIS A CA 1
ATOM 1400 C C . HIS A 1 183 ? 9.990 -13.569 -8.481 1.00 70.50 183 HIS A C 1
ATOM 1402 O O . HIS A 1 183 ? 9.830 -14.214 -7.447 1.00 70.50 183 HIS A O 1
ATOM 1408 N N . GLY A 1 184 ? 9.566 -13.991 -9.672 1.00 75.62 184 GLY A N 1
ATOM 1409 C CA . GLY A 1 184 ? 8.745 -15.184 -9.839 1.00 75.62 184 GLY A CA 1
ATOM 1410 C C . GLY A 1 184 ? 7.267 -14.928 -9.549 1.00 75.62 184 GLY A C 1
ATOM 1411 O O . GLY A 1 184 ? 6.802 -13.790 -9.530 1.00 75.62 184 GLY A O 1
ATOM 1412 N N . ALA A 1 185 ? 6.509 -16.010 -9.395 1.00 81.75 185 ALA A N 1
ATOM 1413 C CA . ALA A 1 185 ? 5.092 -15.927 -9.077 1.00 81.75 185 ALA A CA 1
ATOM 1414 C C . ALA A 1 185 ? 4.913 -15.787 -7.563 1.00 81.75 185 ALA A C 1
ATOM 1416 O O . ALA A 1 185 ? 5.295 -16.695 -6.827 1.00 81.75 185 ALA A O 1
ATOM 1417 N N . ALA A 1 186 ? 4.305 -14.679 -7.130 1.00 88.50 186 ALA A N 1
ATOM 1418 C CA . ALA A 1 186 ? 3.941 -14.468 -5.735 1.00 88.50 186 ALA A CA 1
ATOM 1419 C C . ALA A 1 186 ? 3.117 -15.657 -5.211 1.00 88.50 186 ALA A C 1
ATOM 1421 O O . ALA A 1 186 ? 2.120 -16.025 -5.829 1.00 88.50 186 ALA A O 1
ATOM 1422 N N . THR A 1 187 ? 3.505 -16.250 -4.086 1.00 92.94 187 THR A N 1
ATOM 1423 C CA . THR A 1 187 ? 2.844 -17.437 -3.514 1.00 92.94 187 THR A CA 1
ATOM 1424 C C . THR A 1 187 ? 1.946 -17.111 -2.329 1.00 92.94 187 THR A C 1
ATOM 1426 O O . THR A 1 187 ? 0.994 -17.844 -2.047 1.00 92.94 187 THR A O 1
ATOM 1429 N N . LYS A 1 188 ? 2.202 -15.983 -1.665 1.00 94.44 188 LYS A N 1
ATOM 1430 C CA . LYS A 1 188 ? 1.475 -15.512 -0.487 1.00 94.44 188 LYS A CA 1
ATOM 1431 C C . LYS A 1 188 ? 1.484 -13.990 -0.388 1.00 94.44 188 LYS A C 1
ATOM 1433 O O . LYS A 1 188 ? 2.264 -13.322 -1.061 1.00 94.44 188 LYS A O 1
ATOM 1438 N N . TYR A 1 189 ? 0.635 -13.465 0.479 1.00 94.12 189 TYR A N 1
ATOM 1439 C CA . TYR A 1 189 ? 0.637 -12.076 0.927 1.00 94.12 189 TYR A CA 1
ATOM 1440 C C . TYR A 1 189 ? 0.307 -12.028 2.418 1.00 94.12 189 TYR A C 1
ATOM 1442 O O . TYR A 1 189 ? -0.162 -13.014 2.993 1.00 94.12 189 TYR A O 1
ATOM 1450 N N . GLU A 1 190 ? 0.559 -10.895 3.052 1.00 93.12 190 GLU A N 1
ATOM 1451 C CA . GLU A 1 190 ? 0.246 -10.683 4.460 1.00 93.12 190 GLU A CA 1
ATOM 1452 C C . GLU A 1 190 ? -0.716 -9.514 4.621 1.00 93.12 190 GLU A C 1
ATOM 1454 O O . GLU A 1 190 ? -0.754 -8.597 3.799 1.00 93.12 190 GLU A O 1
ATOM 1459 N N . VAL A 1 191 ? -1.533 -9.572 5.670 1.00 93.56 191 VAL A N 1
ATOM 1460 C CA . VAL A 1 191 ? -2.575 -8.588 5.957 1.00 93.56 191 VAL A CA 1
ATOM 1461 C C . VAL A 1 191 ? -2.537 -8.204 7.423 1.00 93.56 191 VAL A C 1
ATOM 1463 O O . VAL A 1 191 ? -2.454 -9.059 8.307 1.00 93.56 191 VAL A O 1
ATOM 1466 N N . TRP A 1 192 ? -2.687 -6.907 7.675 1.00 92.38 192 TRP A N 1
ATOM 1467 C CA . TRP A 1 192 ? -2.898 -6.356 9.003 1.00 92.38 192 TRP A CA 1
ATOM 1468 C C . TRP A 1 192 ? -3.939 -5.237 8.967 1.00 92.38 192 TRP A C 1
ATOM 1470 O O . TRP A 1 192 ? -3.771 -4.223 8.295 1.00 92.38 192 TRP A O 1
ATOM 1480 N N . ASN A 1 193 ? -5.028 -5.406 9.711 1.00 91.94 193 ASN A N 1
ATOM 1481 C CA . ASN A 1 193 ? -6.111 -4.424 9.858 1.00 91.94 193 ASN A CA 1
ATOM 1482 C C . ASN A 1 193 ? -6.001 -3.628 11.176 1.00 91.94 193 ASN A C 1
ATOM 1484 O O . ASN A 1 193 ? -6.990 -3.062 11.643 1.00 91.94 193 ASN A O 1
ATOM 1488 N N . PHE A 1 194 ? -4.817 -3.629 11.807 1.00 89.88 194 PHE A N 1
ATOM 1489 C CA . PHE A 1 194 ? -4.561 -3.034 13.126 1.00 89.88 194 PHE A CA 1
ATOM 1490 C C . PHE A 1 194 ? -5.378 -3.649 14.271 1.00 89.88 194 PHE A C 1
ATOM 1492 O O . PHE A 1 194 ? -5.550 -3.029 15.322 1.00 89.88 194 PHE A O 1
ATOM 1499 N N . GLN A 1 195 ? -5.874 -4.872 14.086 1.00 86.31 195 GLN A N 1
ATOM 1500 C CA . GLN A 1 195 ? -6.554 -5.651 15.111 1.00 86.31 195 GLN A CA 1
ATOM 1501 C C . GLN A 1 195 ? -5.887 -7.021 15.182 1.00 86.31 195 GLN A C 1
ATOM 1503 O O . GLN A 1 195 ? -5.892 -7.779 14.217 1.00 86.31 195 GLN A O 1
ATOM 1508 N N . GLY A 1 196 ? -5.266 -7.322 16.320 1.00 83.00 196 GLY A N 1
ATOM 1509 C CA . GLY A 1 196 ? -4.480 -8.542 16.466 1.00 83.00 196 GLY A CA 1
ATOM 1510 C C . GLY A 1 196 ? -3.194 -8.532 15.631 1.00 83.00 196 GLY A C 1
ATOM 1511 O O . GLY A 1 196 ? -2.574 -7.486 15.411 1.00 83.00 196 GLY A O 1
ATOM 1512 N N . ARG A 1 197 ? -2.774 -9.731 15.219 1.00 86.00 197 ARG A N 1
ATOM 1513 C CA . ARG A 1 197 ? -1.468 -10.004 14.598 1.00 86.00 197 ARG A CA 1
ATOM 1514 C C . ARG A 1 197 ? -1.538 -9.928 13.072 1.00 86.00 197 ARG A C 1
ATOM 1516 O O . ARG A 1 197 ? -2.611 -10.062 12.488 1.00 86.00 197 ARG A O 1
ATOM 1523 N N . VAL A 1 198 ? -0.381 -9.766 12.429 1.00 89.00 198 VAL A N 1
ATOM 1524 C CA . VAL A 1 198 ? -0.253 -9.966 10.976 1.00 89.00 198 VAL A CA 1
ATOM 1525 C C . VAL A 1 198 ? -0.602 -11.415 10.643 1.00 89.00 198 VAL A C 1
ATOM 1527 O O . VAL A 1 198 ? -0.125 -12.338 11.307 1.00 89.00 198 VAL A O 1
ATOM 1530 N N . ALA A 1 199 ? -1.421 -11.618 9.616 1.00 91.62 199 ALA A N 1
ATOM 1531 C CA . ALA A 1 199 ? -1.755 -12.945 9.114 1.00 91.62 199 ALA A CA 1
ATOM 1532 C C . ALA A 1 199 ? -1.276 -13.107 7.671 1.00 91.62 199 ALA A C 1
ATOM 1534 O O . ALA A 1 199 ? -1.396 -12.188 6.862 1.00 91.62 199 ALA A O 1
ATOM 1535 N N . SER A 1 200 ? -0.752 -14.291 7.357 1.00 93.19 200 SER A N 1
ATOM 1536 C CA . SER A 1 200 ? -0.284 -14.648 6.020 1.00 93.19 200 SER A CA 1
ATOM 1537 C C . SER A 1 200 ? -1.299 -15.543 5.318 1.00 93.19 200 SER A C 1
ATOM 1539 O O . SER A 1 200 ? -1.858 -16.457 5.926 1.00 93.19 200 SER A O 1
ATOM 1541 N N . PHE A 1 201 ? -1.520 -15.291 4.033 1.00 95.69 201 PHE A N 1
ATOM 1542 C CA . PHE A 1 201 ? -2.495 -15.993 3.209 1.00 95.69 201 PHE A CA 1
ATOM 1543 C C . PHE A 1 201 ? -1.862 -16.440 1.889 1.00 95.69 201 PHE A C 1
ATOM 1545 O O . PHE A 1 201 ? -1.085 -15.682 1.304 1.00 95.69 201 PHE A O 1
ATOM 1552 N N . PRO A 1 202 ? -2.213 -17.629 1.364 1.00 96.69 202 PRO A N 1
ATOM 1553 C CA . PRO A 1 202 ? -1.871 -18.011 -0.004 1.00 96.69 202 PRO A CA 1
ATOM 1554 C C . PRO A 1 202 ? -2.361 -16.967 -1.011 1.00 96.69 202 PRO A C 1
ATOM 1556 O O . PRO A 1 202 ? -3.449 -16.418 -0.830 1.00 96.69 202 PRO A O 1
ATOM 1559 N N . ILE A 1 203 ? -1.620 -16.749 -2.101 1.00 95.19 203 ILE A N 1
ATOM 1560 C CA . ILE A 1 203 ? -1.931 -15.718 -3.109 1.00 95.19 203 ILE A CA 1
ATOM 1561 C C . ILE A 1 203 ? -3.312 -15.891 -3.751 1.00 95.19 203 ILE A C 1
ATOM 1563 O O . ILE A 1 203 ? -3.924 -14.928 -4.200 1.00 95.19 203 ILE A O 1
ATOM 1567 N N . SER A 1 204 ? -3.816 -17.124 -3.772 1.00 95.69 204 SER A N 1
ATOM 1568 C CA . SER A 1 204 ? -5.139 -17.481 -4.279 1.00 95.69 204 SER A CA 1
ATOM 1569 C C . SER A 1 204 ? -6.283 -17.104 -3.334 1.00 95.69 204 SER A C 1
ATOM 1571 O O . SER A 1 204 ? -7.444 -17.176 -3.730 1.00 95.69 204 SER A O 1
ATOM 1573 N N . THR A 1 205 ? -5.989 -16.717 -2.090 1.00 97.94 205 THR A N 1
ATOM 1574 C CA . THR A 1 205 ? -7.002 -16.317 -1.107 1.00 97.94 205 THR A CA 1
ATOM 1575 C C . THR A 1 205 ? -7.537 -14.931 -1.456 1.00 97.94 205 THR A C 1
ATOM 1577 O O . THR A 1 205 ? -6.754 -13.980 -1.453 1.00 97.94 205 THR A O 1
ATOM 1580 N N . PRO A 1 206 ? -8.852 -14.757 -1.684 1.00 97.19 206 PRO A N 1
ATOM 1581 C CA . PRO A 1 206 ? -9.417 -13.435 -1.934 1.00 97.19 206 PRO A CA 1
ATOM 1582 C C . PRO A 1 206 ? -9.205 -12.485 -0.750 1.00 97.19 206 PRO A C 1
ATOM 1584 O O . PRO A 1 206 ? -9.434 -12.872 0.400 1.00 97.19 206 PRO A O 1
ATOM 1587 N N . VAL A 1 207 ? -8.860 -11.224 -1.023 1.00 95.81 207 VAL A N 1
ATOM 1588 C CA . VAL A 1 207 ? -8.579 -10.205 0.010 1.00 95.81 207 VAL A CA 1
ATOM 1589 C C . VAL A 1 207 ? -9.763 -10.034 0.962 1.00 95.81 207 VAL A C 1
ATOM 1591 O O . VAL A 1 207 ? -9.580 -9.936 2.173 1.00 95.81 207 VAL A O 1
ATOM 1594 N N . LYS A 1 208 ? -10.997 -10.076 0.442 1.00 95.62 208 LYS A N 1
ATOM 1595 C CA . LYS A 1 208 ? -12.219 -10.024 1.260 1.00 95.62 208 LYS A CA 1
ATOM 1596 C C . LYS A 1 208 ? -12.251 -11.127 2.326 1.00 95.62 208 LYS A C 1
ATOM 1598 O O . LYS A 1 208 ? -12.589 -10.853 3.473 1.00 95.62 208 LYS A O 1
ATOM 1603 N N . ASN A 1 209 ? -11.867 -12.351 1.960 1.00 96.44 209 ASN A N 1
ATOM 1604 C CA . ASN A 1 209 ? -11.864 -13.493 2.874 1.00 96.44 209 ASN A CA 1
ATOM 1605 C C . ASN A 1 209 ? -10.759 -13.351 3.924 1.00 96.44 209 ASN A C 1
ATOM 1607 O O . ASN A 1 209 ? -11.010 -13.600 5.102 1.00 96.44 209 ASN A O 1
ATOM 1611 N N . ALA A 1 210 ? -9.566 -12.909 3.511 1.00 95.88 210 ALA A N 1
ATOM 1612 C CA . ALA A 1 210 ? -8.471 -12.611 4.430 1.00 95.88 210 ALA A CA 1
ATOM 1613 C C . ALA A 1 210 ? -8.891 -11.560 5.470 1.00 95.88 210 ALA A C 1
ATOM 1615 O O . ALA A 1 210 ? -8.727 -11.783 6.668 1.00 95.88 210 ALA A O 1
ATOM 1616 N N . LEU A 1 211 ? -9.532 -10.470 5.030 1.00 93.94 211 LEU A N 1
ATOM 1617 C CA . LEU A 1 211 ? -10.061 -9.412 5.896 1.00 93.94 211 LEU A CA 1
ATOM 1618 C C . LEU A 1 211 ? -11.112 -9.909 6.895 1.00 93.94 211 LEU A C 1
ATOM 1620 O O . LEU A 1 211 ? -11.088 -9.507 8.061 1.00 93.94 211 LEU A O 1
ATOM 1624 N N . THR A 1 212 ? -12.025 -10.787 6.471 1.00 93.31 212 THR A N 1
ATOM 1625 C CA . THR A 1 212 ? -12.998 -11.413 7.379 1.00 93.31 212 THR A CA 1
ATOM 1626 C C . THR A 1 212 ? -12.297 -12.238 8.457 1.00 93.31 212 THR A C 1
ATOM 1628 O O . THR A 1 212 ? -12.642 -12.111 9.628 1.00 93.31 212 THR A O 1
ATOM 1631 N N . GLN A 1 213 ? -11.285 -13.029 8.090 1.00 92.50 213 GLN A N 1
ATOM 1632 C CA . GLN A 1 213 ? -10.554 -13.869 9.041 1.00 92.50 213 GLN A CA 1
ATOM 1633 C C . GLN A 1 213 ? -9.762 -13.040 10.056 1.00 92.50 213 GLN A C 1
ATOM 1635 O O . GLN A 1 213 ? -9.903 -13.264 11.255 1.00 92.50 213 GLN A O 1
ATOM 1640 N N . VAL A 1 214 ? -8.999 -12.030 9.618 1.00 91.31 214 VAL A N 1
ATOM 1641 C CA . VAL A 1 214 ? -8.253 -11.169 10.560 1.00 91.31 214 VAL A CA 1
ATOM 1642 C C . VAL A 1 214 ? -9.172 -10.342 11.459 1.00 91.31 214 VAL A C 1
ATOM 1644 O O . VAL A 1 214 ? -8.799 -9.993 12.572 1.00 91.31 214 VAL A O 1
ATOM 1647 N N . SER A 1 215 ? -10.398 -10.051 11.017 1.00 87.56 215 SER A N 1
ATOM 1648 C CA . SER A 1 215 ? -11.385 -9.340 11.838 1.00 87.56 215 SER A CA 1
ATOM 1649 C C . SER A 1 215 ? -12.094 -10.244 12.850 1.00 87.56 215 SER A C 1
ATOM 1651 O O . SER A 1 215 ? -12.618 -9.728 13.836 1.00 87.56 215 SER A O 1
ATOM 1653 N N . ALA A 1 216 ? -12.128 -11.558 12.611 1.00 82.50 216 ALA A N 1
ATOM 1654 C CA . ALA A 1 216 ? -12.746 -12.548 13.493 1.00 82.50 216 ALA A CA 1
ATOM 1655 C C . ALA A 1 216 ? -11.796 -13.050 14.594 1.00 82.50 216 ALA A C 1
ATOM 1657 O O . ALA A 1 216 ? -12.262 -13.470 15.645 1.00 82.50 216 ALA A O 1
ATOM 1658 N N . SER A 1 217 ? -10.481 -12.970 14.381 1.00 71.06 217 SER A N 1
ATOM 1659 C CA . SER A 1 217 ? -9.438 -13.382 15.338 1.00 71.06 217 SER A CA 1
ATOM 1660 C C . SER A 1 217 ? -9.199 -12.379 16.482 1.00 71.06 217 SER A C 1
ATOM 1662 O O . SER A 1 217 ? -8.077 -12.281 16.983 1.00 71.06 217 SER A O 1
ATOM 1664 N N . ARG A 1 218 ? -10.221 -11.594 16.844 1.00 59.47 218 ARG A N 1
ATOM 1665 C CA . ARG A 1 218 ? -10.179 -10.603 17.930 1.00 59.47 218 ARG A CA 1
ATOM 1666 C C . ARG A 1 218 ? -10.375 -11.241 19.298 1.00 59.47 218 ARG A C 1
ATOM 1668 O O . ARG A 1 218 ? -11.159 -12.209 19.386 1.00 59.47 218 ARG A O 1
#

Nearest PDB structures (foldseek):
  5jyv-assembly1_B  TM=6.330E-01  e=3.321E-01  Thermosynechococcus vestitus BP-1
  2puk-assembly2_G  TM=6.763E-01  e=2.072E+00  Spinacia oleracea
 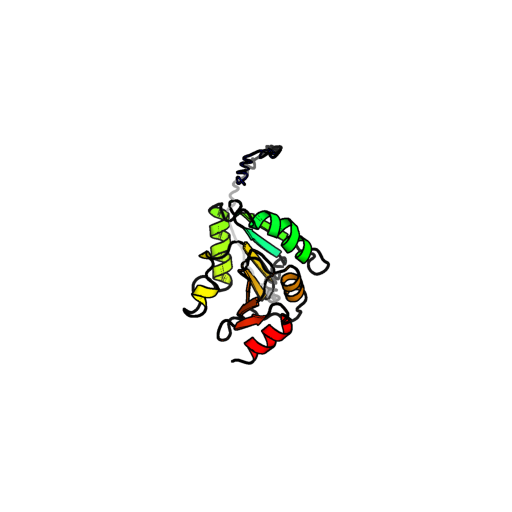 4nwy-assembly3_C  TM=5.583E-01  e=1.332E+00  Homo sapiens
  8xyw-assembly1_A  TM=5.625E-01  e=1.715E+00  synthetic construct
  7c3f-assembly4_L  TM=4.474E-01  e=5.342E+00  Arabidopsis thaliana

Foldseek 3Di:
DDDDDDDDDDDDDDDDDDDDDDDDDDDDDDDDDDDDDDDDYDDDDDDDDPDDPDPDPPPDPPPPFWEKEKEAAPPDPLTVCLVVVFVVVLCVPPLHDTYYHYYHCVDVVRVVVVLVLCVVLVLVDPDPQACVVRPPVLFRMWMFGDDQATEIETARQGSVLVNLVSPDPDQQNYKYKYFHPSDDDGQWIWIDSPQDHIDIDGSPDRPVNVVVVSVVVD

Radius of gyration: 27.31 Å; Cα contacts (8 Å, |Δi|>4): 267; chains: 1; bounding box: 70×97×49 Å

Secondary structure (DSSP, 8-state):
--------------------------------------------------PPP-------------EEEEEE-TT-SSHHHHIIIIIHHHHHTTT--S-EEEEETTSHHHHHHHHHHHHHHT-SS--HHHHTTT-GGG-SEEEEEEESEEEEEEE---HHHHHHHHT-SS--SEEEEEE---SS---EEEEE-SSSS-EEEETTS-HHHHHHHHHH--

Mean predicted aligned error: 15.6 Å

Sequence (218 aa):
MPEPRGHHRAQRKASRPFWKRALVRGGAAFLGIAVVAGLIWAGRPRGEDTRPLDAGPTLAASGASTSVHIYYGSTCHDCPPYVEQQAMPALRTRSWSGPIEVHDFTKQAELQVLTRRLDEVGLASPPPDVGQALAPATFHVALLYMENSRVVLLGHPPGDLIRQVLALDNLPPRLVLSQEEMHGAATKYEVWNFQGRVASFPISTPVKNALTQVSASR